Protein AF-A0A7C3EEW5-F1 (afdb_monomer)

Radius of gyration: 25.54 Å; Cα contacts (8 Å, |Δi|>4): 509; chains: 1; bounding box: 49×85×67 Å

Foldseek 3Di:
DVVVVVVVVVVVVVVVVVVVVPPPPPPQPPLLVQLCVLCVVVVDVQSVVVSVVCRDPVNSVLLVVLCVVLVHDLLVVVVPDDLQVPQAAQDKQALVCLVVRLRSQVQFADPPRNVLSCCSVLHDQCVQQCPAHNIDGRHRDDDPDDDPLQVVQCVVFLVQWDADPVLDIDRDFAHQNCSHDDFQSSVVSSLLRDDDVQFKDWDDWDWDFAADSNNDGPDIWTKIKIKGAQTRHRDDDDPRGNPPCPQWGMKIKMATCDDPQRHGKIKMWTHTPPLPDQIWIWIQHVVVRDIDIDGSVQQCPDDPPHNDGNQCVSDGNDRCSVVPDDGGDPDDDNHDDDDSDPGPDPD

Structure (mmCIF, N/CA/C/O backbone):
data_AF-A0A7C3EEW5-F1
#
_entry.id   AF-A0A7C3EEW5-F1
#
loop_
_atom_site.group_PDB
_atom_site.id
_atom_site.type_symbol
_atom_site.label_atom_id
_atom_site.label_alt_id
_atom_site.label_comp_id
_atom_site.label_asym_id
_atom_site.label_entity_id
_atom_site.label_seq_id
_atom_site.pdbx_PDB_ins_code
_atom_site.Cartn_x
_atom_site.Cartn_y
_atom_site.Cartn_z
_atom_site.occupancy
_atom_site.B_iso_or_equiv
_atom_site.auth_seq_id
_atom_site.auth_comp_id
_atom_site.auth_asym_id
_atom_site.auth_atom_id
_atom_site.pdbx_PDB_model_num
ATOM 1 N N . MET A 1 1 ? 2.568 -66.718 33.859 1.00 52.84 1 MET A N 1
ATOM 2 C CA . MET A 1 1 ? 3.478 -65.778 33.157 1.00 52.84 1 MET A CA 1
ATOM 3 C C . MET A 1 1 ? 2.787 -64.918 32.087 1.00 52.84 1 MET A C 1
ATOM 5 O O . MET A 1 1 ? 2.982 -63.712 32.118 1.00 52.84 1 MET A O 1
ATOM 9 N N . LYS A 1 2 ? 1.908 -65.452 31.219 1.00 50.66 2 LYS A N 1
ATOM 10 C CA . LYS A 1 2 ? 1.229 -64.666 30.155 1.00 50.66 2 LYS A CA 1
ATOM 11 C C . LYS A 1 2 ? 0.344 -63.492 30.632 1.00 50.66 2 LYS A C 1
ATOM 13 O O . LYS A 1 2 ? 0.331 -62.448 29.994 1.00 50.66 2 LYS A O 1
ATOM 18 N N . LYS A 1 3 ? -0.350 -63.606 31.775 1.00 48.09 3 LYS A N 1
ATOM 19 C CA . LYS A 1 3 ? -1.205 -62.518 32.311 1.00 48.09 3 LYS A CA 1
ATOM 20 C C . LYS A 1 3 ? -0.425 -61.307 32.856 1.00 48.09 3 LYS A C 1
ATOM 22 O O . LYS A 1 3 ? -0.991 -60.221 32.926 1.00 48.09 3 LYS A O 1
ATOM 27 N N . LEU A 1 4 ? 0.847 -61.478 33.233 1.00 48.56 4 LEU A N 1
ATOM 28 C CA . LEU A 1 4 ? 1.684 -60.392 33.762 1.00 48.56 4 LEU A CA 1
ATOM 29 C C . LEU A 1 4 ? 2.299 -59.557 32.626 1.00 48.56 4 LEU A C 1
ATOM 31 O O . LEU A 1 4 ? 2.311 -58.334 32.714 1.00 48.56 4 LEU A O 1
ATOM 35 N N . GLN A 1 5 ? 2.703 -60.201 31.524 1.00 49.56 5 GLN A N 1
ATOM 36 C CA . GLN A 1 5 ? 3.185 -59.507 30.322 1.00 49.56 5 GLN A CA 1
ATOM 37 C C . GLN A 1 5 ? 2.104 -58.625 29.685 1.00 49.56 5 GLN A C 1
ATOM 39 O O . GLN A 1 5 ? 2.388 -57.487 29.339 1.00 49.56 5 GLN A O 1
ATOM 44 N N . ILE A 1 6 ? 0.850 -59.089 29.627 1.00 54.09 6 ILE A N 1
ATOM 45 C CA . ILE A 1 6 ? -0.263 -58.306 29.056 1.00 54.09 6 ILE A CA 1
ATOM 46 C C . ILE A 1 6 ? -0.534 -57.027 29.867 1.00 54.09 6 ILE A C 1
ATOM 48 O O . ILE A 1 6 ? -0.798 -55.980 29.284 1.00 54.09 6 ILE A O 1
ATOM 52 N N . LYS A 1 7 ? -0.418 -57.075 31.203 1.00 50.09 7 LYS A N 1
ATOM 53 C CA . LYS A 1 7 ? -0.598 -55.889 32.058 1.00 50.09 7 LYS A CA 1
ATOM 54 C C . LYS A 1 7 ? 0.528 -54.867 31.891 1.00 50.09 7 LYS A C 1
ATOM 56 O O . LYS A 1 7 ? 0.245 -53.677 31.882 1.00 50.09 7 LYS A O 1
ATOM 61 N N . ILE A 1 8 ? 1.772 -55.319 31.720 1.00 54.84 8 ILE A N 1
ATOM 62 C CA . ILE A 1 8 ? 2.924 -54.432 31.490 1.00 54.84 8 ILE A CA 1
ATOM 63 C C . ILE A 1 8 ? 2.835 -53.788 30.099 1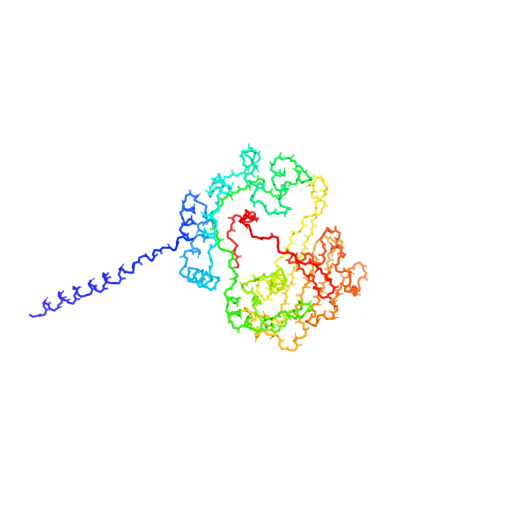.00 54.84 8 ILE A C 1
ATOM 65 O O . ILE A 1 8 ? 3.045 -52.586 29.974 1.00 54.84 8 ILE A O 1
ATOM 69 N N . SER A 1 9 ? 2.431 -54.542 29.072 1.00 52.47 9 SER A N 1
ATOM 70 C CA . SER A 1 9 ? 2.223 -54.007 27.720 1.00 52.47 9 SER A CA 1
ATOM 71 C C . SER A 1 9 ? 1.083 -52.987 27.656 1.00 52.47 9 SER A C 1
ATOM 73 O O . SER A 1 9 ? 1.237 -51.973 26.984 1.00 52.47 9 SER A O 1
ATOM 75 N N . LEU A 1 10 ? -0.023 -53.198 28.384 1.00 53.19 10 LEU A N 1
ATOM 76 C CA . LEU A 1 10 ? -1.107 -52.211 28.468 1.00 53.19 10 LEU A CA 1
ATOM 77 C C . LEU A 1 10 ? -0.676 -50.946 29.224 1.00 53.19 10 LEU A C 1
ATOM 79 O O . LEU A 1 10 ? -1.025 -49.847 28.812 1.00 53.19 10 LEU A O 1
ATOM 83 N N . LEU A 1 11 ? 0.100 -51.087 30.305 1.00 51.47 11 LEU A N 1
ATOM 84 C CA . LEU A 1 11 ? 0.583 -49.946 31.088 1.00 51.47 11 LEU A CA 1
ATOM 85 C C . LEU A 1 11 ? 1.580 -49.093 30.288 1.00 51.47 11 LEU A C 1
ATOM 87 O O . LEU A 1 11 ? 1.516 -47.871 30.347 1.00 51.47 11 LEU A O 1
ATOM 91 N N . ILE A 1 12 ? 2.453 -49.727 29.496 1.00 55.12 12 ILE A N 1
ATOM 92 C CA . ILE A 1 12 ? 3.389 -49.044 28.590 1.00 55.12 12 ILE A CA 1
ATOM 93 C C . ILE A 1 12 ? 2.642 -48.376 27.428 1.00 55.12 12 ILE A C 1
ATOM 95 O O . ILE A 1 12 ? 2.990 -47.258 27.066 1.00 55.12 12 ILE A O 1
ATOM 99 N N . LEU A 1 13 ? 1.583 -48.995 26.885 1.00 52.41 13 LEU A N 1
ATOM 100 C CA . LEU A 1 13 ? 0.751 -48.363 25.852 1.00 52.41 13 LEU A CA 1
ATOM 101 C C . LEU A 1 13 ? -0.021 -47.153 26.395 1.00 52.41 13 LEU A C 1
ATOM 103 O O . LEU A 1 13 ? -0.145 -46.153 25.698 1.00 52.41 13 LEU A O 1
ATOM 107 N N . VAL A 1 14 ? -0.509 -47.223 27.637 1.00 53.56 14 VAL A N 1
ATOM 108 C CA . VAL A 1 14 ? -1.183 -46.100 28.304 1.00 53.56 14 VAL A CA 1
ATOM 109 C C . VAL A 1 14 ? -0.179 -45.005 28.673 1.00 53.56 14 VAL A C 1
ATOM 111 O O . VAL A 1 14 ? -0.492 -43.839 28.497 1.00 53.56 14 VAL A O 1
ATOM 114 N N . LEU A 1 15 ? 1.047 -45.337 29.088 1.00 48.91 15 LEU A N 1
ATOM 115 C CA . LEU A 1 15 ? 2.108 -44.348 29.334 1.00 48.91 15 LEU A CA 1
ATOM 116 C C . LEU A 1 15 ? 2.627 -43.697 28.040 1.00 48.91 15 LEU A C 1
ATOM 118 O O . LEU A 1 15 ? 2.915 -42.505 28.049 1.00 48.91 15 LEU A O 1
ATOM 122 N N . LEU A 1 16 ? 2.682 -44.427 26.921 1.00 49.75 16 LEU A N 1
ATOM 123 C CA . LEU A 1 16 ? 2.975 -43.866 25.595 1.00 49.75 16 LEU A CA 1
ATOM 124 C C . LEU A 1 16 ? 1.810 -43.023 25.061 1.00 49.75 16 LEU A C 1
ATOM 126 O O . LEU A 1 16 ? 2.049 -41.970 24.484 1.00 49.75 16 LEU A O 1
ATOM 130 N N . ALA A 1 17 ? 0.560 -43.430 25.295 1.00 47.81 17 ALA A N 1
ATOM 131 C CA . ALA A 1 17 ? -0.614 -42.644 24.922 1.00 47.81 17 ALA A CA 1
ATOM 132 C C . ALA A 1 17 ? -0.748 -41.373 25.778 1.00 47.81 17 ALA A C 1
ATOM 134 O O . ALA A 1 17 ? -1.063 -40.317 25.248 1.00 47.81 17 ALA A O 1
ATOM 135 N N . VAL A 1 18 ? -0.435 -41.429 27.075 1.00 46.00 18 VAL A N 1
ATOM 136 C CA . VAL A 1 18 ? -0.411 -40.248 27.956 1.00 46.00 18 VAL A CA 1
ATOM 137 C C . VAL A 1 18 ? 0.797 -39.354 27.639 1.00 46.00 18 VAL A C 1
ATOM 139 O O . VAL A 1 18 ? 0.649 -38.137 27.593 1.00 46.00 18 VAL A O 1
ATOM 142 N N . GLY A 1 19 ? 1.952 -39.935 27.291 1.00 35.59 19 GLY A N 1
ATOM 143 C CA . GLY A 1 19 ? 3.127 -39.203 26.802 1.00 35.59 19 GLY A CA 1
ATOM 144 C C . GLY A 1 19 ? 2.945 -38.547 25.426 1.00 35.59 19 GLY A C 1
ATOM 145 O O . GLY A 1 19 ? 3.676 -37.618 25.099 1.00 35.59 19 GLY A O 1
ATOM 146 N N . LEU A 1 20 ? 1.951 -38.980 24.641 1.00 42.31 20 LEU A N 1
ATOM 147 C CA . LEU A 1 20 ? 1.582 -38.394 23.344 1.00 42.31 20 LEU A CA 1
ATOM 148 C C . LEU A 1 20 ? 0.363 -37.453 23.416 1.00 42.31 20 LEU A C 1
ATOM 150 O O . LEU A 1 20 ? 0.099 -36.740 22.452 1.00 42.31 20 LEU A O 1
ATOM 154 N N . ILE A 1 21 ? -0.358 -37.406 24.543 1.00 38.69 21 ILE A N 1
ATOM 155 C CA . ILE A 1 21 ? -1.503 -36.495 24.763 1.00 38.69 21 ILE A CA 1
ATOM 156 C C . ILE A 1 21 ? -1.088 -35.215 25.514 1.00 38.69 21 ILE A C 1
ATOM 158 O O . ILE A 1 21 ? -1.828 -34.237 25.532 1.00 38.69 21 ILE A O 1
ATOM 162 N N . GLN A 1 22 ? 0.141 -35.147 26.031 1.00 37.50 22 GLN A N 1
ATOM 163 C CA . GLN A 1 22 ? 0.794 -33.889 26.405 1.00 37.50 22 GLN A CA 1
ATOM 164 C C . GLN A 1 22 ? 1.754 -33.41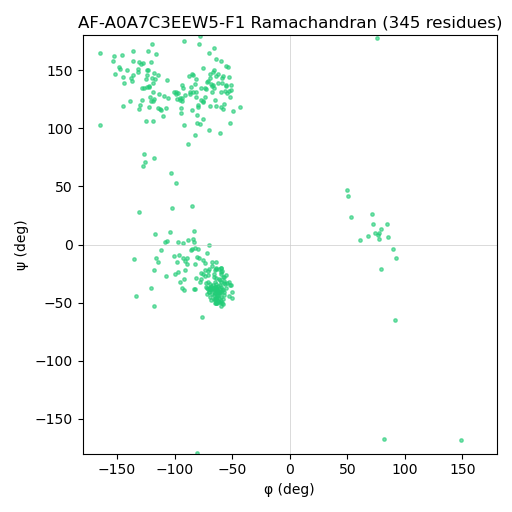7 25.307 1.00 37.50 22 GLN A C 1
ATOM 166 O O . GLN A 1 22 ? 2.896 -33.044 25.560 1.00 37.50 22 GLN A O 1
ATOM 171 N N . ALA A 1 23 ? 1.254 -33.327 24.071 1.00 37.88 23 ALA A N 1
ATOM 172 C CA . ALA A 1 23 ? 1.617 -32.161 23.280 1.00 37.88 23 ALA A CA 1
ATOM 173 C C . ALA A 1 23 ? 1.081 -30.971 24.080 1.00 37.88 23 ALA A C 1
ATOM 175 O O . ALA A 1 23 ? -0.122 -30.712 24.067 1.00 37.88 23 ALA A O 1
ATOM 176 N N . ALA A 1 24 ? 1.941 -30.347 24.894 1.00 38.44 24 ALA A N 1
ATOM 177 C CA . ALA A 1 24 ? 1.618 -29.102 25.570 1.00 38.44 24 ALA A CA 1
ATOM 178 C C . ALA A 1 24 ? 0.919 -28.226 24.532 1.00 38.44 24 ALA A C 1
ATOM 180 O O . ALA A 1 24 ? 1.499 -27.991 23.471 1.00 38.44 24 ALA A O 1
ATOM 181 N N . ALA A 1 25 ? -0.344 -27.862 24.778 1.00 46.44 25 ALA A N 1
ATOM 182 C CA . ALA A 1 25 ? -1.051 -26.924 23.925 1.00 46.44 25 ALA A CA 1
ATOM 183 C C . ALA A 1 25 ? -0.125 -25.717 23.817 1.00 46.44 25 ALA A C 1
ATOM 185 O O . ALA A 1 25 ? 0.100 -25.039 24.819 1.00 46.44 25 ALA A O 1
ATOM 186 N N . GLN A 1 26 ? 0.533 -25.576 22.665 1.00 56.66 26 GLN A N 1
ATOM 187 C CA . GLN A 1 26 ? 1.618 -24.628 22.507 1.00 56.66 26 GLN A CA 1
ATOM 188 C C . GLN A 1 26 ? 1.027 -23.270 22.847 1.00 56.66 26 GLN A C 1
ATOM 190 O O . GLN A 1 26 ? 0.037 -22.862 22.234 1.00 56.66 26 GLN A O 1
ATOM 195 N N . GLU A 1 27 ? 1.539 -22.647 23.908 1.00 79.81 27 GLU A N 1
ATOM 196 C CA . GLU A 1 27 ? 0.980 -21.393 24.386 1.00 79.81 27 GLU A CA 1
ATOM 197 C C . GLU A 1 27 ? 1.032 -20.406 23.221 1.00 79.81 27 GLU A C 1
ATOM 199 O O . GLU A 1 27 ? 2.088 -20.198 22.617 1.00 79.81 27 GLU A O 1
ATOM 204 N N . LEU A 1 28 ? -0.138 -19.894 22.825 1.00 85.12 28 LEU A N 1
ATOM 205 C CA . LEU A 1 28 ? -0.227 -19.014 21.668 1.00 85.12 28 LEU A CA 1
ATOM 206 C C . LEU A 1 28 ? 0.664 -17.792 21.913 1.00 85.12 28 LEU A C 1
ATOM 208 O O . LEU A 1 28 ? 0.627 -17.243 23.020 1.00 85.12 28 LEU A O 1
ATOM 212 N N . PRO A 1 29 ? 1.410 -17.320 20.898 1.00 88.06 29 PRO A N 1
ATOM 213 C CA . PRO A 1 29 ? 2.193 -16.106 21.040 1.00 88.06 29 PRO A CA 1
ATOM 214 C C . PRO A 1 29 ? 1.328 -14.946 21.541 1.00 88.06 29 PRO A C 1
ATOM 216 O O . PRO A 1 29 ? 0.168 -14.802 21.141 1.00 88.06 29 PRO A O 1
ATOM 219 N N . TYR A 1 30 ? 1.908 -14.086 22.381 1.00 88.12 30 TYR A N 1
ATOM 220 C CA . TYR A 1 30 ? 1.218 -12.925 22.953 1.00 88.12 30 TYR A CA 1
ATOM 221 C C . TYR A 1 30 ? 0.534 -12.053 21.887 1.00 88.12 30 TYR A C 1
ATOM 223 O O . TYR A 1 30 ? -0.559 -11.556 22.120 1.00 88.12 30 TYR A O 1
ATOM 231 N N . TRP A 1 31 ? 1.121 -11.928 20.694 1.00 88.44 31 TRP A N 1
ATOM 232 C CA . TRP A 1 31 ? 0.552 -11.145 19.596 1.00 88.44 31 TRP A CA 1
ATOM 233 C C . TRP A 1 31 ? -0.659 -11.797 18.899 1.00 88.44 31 TRP A C 1
ATOM 235 O O . TRP A 1 31 ? -1.399 -11.109 18.201 1.00 88.44 31 TRP A O 1
ATOM 245 N N . VAL A 1 32 ? -0.896 -13.099 19.092 1.00 90.31 32 VAL A N 1
ATOM 246 C CA . VAL A 1 32 ? -2.049 -13.837 18.533 1.00 90.31 32 VAL A CA 1
ATOM 247 C C . VAL A 1 32 ? -3.228 -13.846 19.503 1.00 90.31 32 VAL A C 1
ATOM 249 O O . VAL A 1 32 ? -4.387 -13.726 19.102 1.00 90.31 32 VAL A O 1
ATOM 252 N N . LYS A 1 33 ? -2.938 -13.999 20.799 1.00 90.44 33 LYS A N 1
ATOM 253 C CA . LYS A 1 33 ? -3.943 -14.205 21.850 1.00 90.44 33 LYS A CA 1
ATOM 254 C C . LYS A 1 33 ? -5.065 -13.144 21.871 1.00 90.44 33 LYS A C 1
ATOM 256 O O . LYS A 1 33 ? -6.223 -13.561 21.944 1.00 90.44 33 LYS A O 1
ATOM 261 N N . PRO A 1 34 ? -4.794 -11.825 21.737 1.00 91.88 34 PRO A N 1
ATOM 262 C CA . PRO A 1 34 ? -5.836 -10.800 21.704 1.00 91.88 34 PRO A CA 1
ATOM 263 C C . PRO A 1 34 ? -6.894 -11.030 20.624 1.00 91.88 34 PRO A C 1
ATOM 265 O O . PRO A 1 34 ? -8.071 -10.808 20.879 1.00 91.88 34 PRO A O 1
ATOM 268 N N . TRP A 1 35 ? -6.505 -11.519 19.443 1.00 92.50 35 TRP A N 1
ATOM 269 C CA . TRP A 1 35 ? -7.444 -11.801 18.355 1.00 92.50 35 TRP A CA 1
ATOM 270 C C . TRP A 1 35 ? -8.346 -12.993 18.639 1.00 92.50 35 TRP A C 1
ATOM 272 O O . TRP A 1 35 ? -9.539 -12.927 18.357 1.00 92.50 35 TRP A O 1
ATOM 282 N N . ARG A 1 36 ? -7.804 -14.064 19.227 1.00 91.88 36 ARG A N 1
ATOM 283 C CA . ARG A 1 36 ? -8.601 -15.219 19.659 1.00 91.88 36 ARG A CA 1
ATOM 284 C C . ARG A 1 36 ? -9.639 -14.807 20.699 1.00 91.88 36 ARG A C 1
ATOM 286 O O . ARG A 1 36 ? -10.811 -15.153 20.569 1.00 91.88 36 ARG A O 1
ATOM 293 N N . ASP A 1 37 ? -9.200 -14.074 21.718 1.00 92.56 37 ASP A N 1
ATOM 294 C CA . ASP A 1 37 ? -10.058 -13.659 22.828 1.00 92.56 37 ASP A CA 1
ATOM 295 C C . ASP A 1 37 ? -11.117 -12.643 22.348 1.00 92.56 37 ASP A C 1
ATOM 297 O O . ASP A 1 37 ? -12.286 -12.734 22.726 1.00 92.56 37 ASP A O 1
ATOM 301 N N . PHE A 1 38 ? -10.744 -11.732 21.442 1.00 92.69 38 PHE A N 1
ATOM 302 C CA . PHE A 1 38 ? -11.664 -10.801 20.788 1.00 92.69 38 PHE A CA 1
ATOM 303 C C . PHE A 1 38 ? -12.701 -11.518 19.917 1.00 92.69 38 PHE A C 1
ATOM 305 O O . PHE A 1 38 ? -13.896 -11.303 20.086 1.00 92.69 38 PHE A O 1
ATOM 312 N N . ALA A 1 39 ? -12.282 -12.422 19.030 1.00 92.31 39 ALA A N 1
ATOM 313 C CA . ALA A 1 39 ? -13.206 -13.168 18.178 1.00 92.31 39 ALA A CA 1
ATOM 314 C C . ALA A 1 39 ? -14.224 -13.982 18.996 1.00 92.31 39 ALA A C 1
ATOM 316 O O . ALA A 1 39 ? -15.403 -14.033 18.647 1.00 92.31 39 ALA A O 1
ATOM 317 N N . ALA A 1 40 ? -13.785 -14.575 20.112 1.00 91.69 40 ALA A N 1
ATOM 318 C CA . ALA A 1 40 ? -14.663 -15.291 21.031 1.00 91.69 40 ALA A CA 1
ATOM 319 C C . ALA A 1 40 ? -15.672 -14.368 21.740 1.00 91.69 40 ALA A C 1
ATOM 321 O O . ALA A 1 40 ? -16.800 -14.793 21.980 1.00 91.69 40 ALA A O 1
ATOM 322 N N . SER A 1 41 ? -15.292 -13.123 22.062 1.00 92.44 41 SER A N 1
ATOM 323 C CA . SER A 1 41 ? -16.181 -12.166 22.735 1.00 92.44 41 SER A CA 1
ATOM 324 C C . SER A 1 41 ? -17.209 -11.527 21.801 1.00 92.44 41 SER A C 1
ATOM 326 O O . SER A 1 41 ? -18.316 -11.230 22.240 1.00 92.44 41 SER A O 1
ATOM 328 N N . GLN A 1 42 ? -16.863 -11.333 20.524 1.00 90.12 42 GLN A N 1
ATOM 329 C CA . GLN A 1 42 ? -17.755 -10.705 19.545 1.00 90.12 42 GLN A CA 1
ATOM 330 C C . GLN A 1 42 ? -1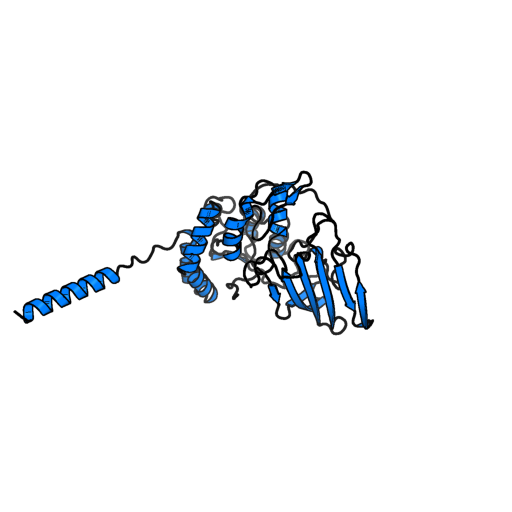8.785 -11.676 18.956 1.00 90.12 42 GLN A C 1
ATOM 332 O O . GLN A 1 42 ? -19.859 -11.254 18.540 1.00 90.12 42 GLN A O 1
ATOM 337 N N . GLY A 1 43 ? -18.467 -12.973 18.874 1.00 84.88 43 GLY A N 1
ATOM 338 C CA . GLY A 1 43 ? -19.354 -13.967 18.258 1.00 84.88 43 GLY A CA 1
ATOM 339 C C . GLY A 1 43 ? -19.525 -13.819 16.737 1.00 84.88 43 GLY A C 1
ATOM 340 O O . GLY A 1 43 ? -20.335 -14.534 16.149 1.00 84.88 43 GLY A O 1
ATOM 341 N N . ASP A 1 44 ? -18.760 -12.931 16.089 1.00 87.38 44 ASP A N 1
ATOM 342 C CA . ASP A 1 44 ? -18.776 -12.742 14.637 1.00 87.38 44 ASP A CA 1
ATOM 343 C C . ASP A 1 44 ? -18.033 -13.901 13.930 1.00 87.38 44 ASP A C 1
ATOM 345 O O . ASP A 1 44 ? -16.842 -14.130 14.193 1.00 87.38 44 ASP A O 1
ATOM 349 N N . PRO A 1 45 ? -18.686 -14.637 13.006 1.00 89.31 45 PRO A N 1
ATOM 350 C CA . PRO A 1 45 ? -18.055 -15.729 12.266 1.00 89.31 45 PRO A CA 1
ATOM 351 C C . PRO A 1 45 ? -16.806 -15.317 11.475 1.00 89.31 45 PRO A C 1
ATOM 353 O O . PRO A 1 45 ? -15.893 -16.125 11.315 1.00 89.31 45 PRO A O 1
ATOM 356 N N . ALA A 1 46 ? -16.743 -14.078 10.989 1.00 86.25 46 ALA A N 1
ATOM 357 C CA . ALA A 1 46 ? -15.619 -13.542 10.234 1.00 86.25 46 ALA A CA 1
ATOM 358 C C . ALA A 1 46 ? -14.402 -13.297 11.138 1.00 86.25 46 ALA A C 1
ATOM 360 O O . ALA A 1 46 ? -13.285 -13.674 10.776 1.00 86.25 46 ALA A O 1
ATOM 361 N N . TYR A 1 47 ? -14.605 -12.745 12.339 1.00 89.62 47 TYR A N 1
ATOM 362 C CA . TYR A 1 47 ? -13.526 -12.628 13.326 1.00 89.62 47 TYR A CA 1
ATOM 363 C C . TYR A 1 47 ? -13.050 -13.995 13.799 1.00 89.62 47 TYR A C 1
ATOM 365 O O . TYR A 1 47 ? -11.848 -14.192 13.970 1.00 89.62 47 TYR A O 1
ATOM 373 N N . LYS A 1 48 ? -13.964 -14.960 13.946 1.00 90.69 48 LYS A N 1
ATOM 374 C CA . LYS A 1 48 ? -13.592 -16.342 14.247 1.00 90.69 48 LYS A CA 1
ATOM 375 C C . LYS A 1 48 ? -12.738 -16.959 13.138 1.00 90.69 48 LYS A C 1
ATOM 377 O O . LYS A 1 48 ? -11.680 -17.501 13.438 1.00 90.69 48 LYS A O 1
ATOM 382 N N . GLU A 1 49 ? -13.152 -16.840 11.877 1.00 91.12 49 GLU A N 1
ATOM 383 C CA . GLU A 1 49 ? -12.383 -17.337 10.727 1.00 91.12 49 GLU A CA 1
ATOM 384 C C . GLU A 1 49 ? -10.977 -16.719 10.688 1.00 91.12 49 GLU A C 1
ATOM 386 O O . GLU A 1 49 ? -9.988 -17.423 10.477 1.00 91.12 49 GLU A O 1
ATOM 391 N N . TRP A 1 50 ? -10.872 -15.410 10.930 1.00 89.50 50 TRP A N 1
ATOM 392 C CA . TRP A 1 50 ? -9.589 -14.716 10.998 1.00 89.50 50 TRP A CA 1
ATOM 393 C C . TRP A 1 50 ? -8.713 -15.217 12.146 1.00 89.50 50 TRP A C 1
ATOM 395 O O . TRP A 1 50 ? -7.551 -15.560 11.930 1.00 89.50 50 TRP A O 1
ATOM 405 N N . ALA A 1 51 ? -9.264 -15.281 13.359 1.00 91.00 51 ALA A N 1
ATOM 406 C CA . ALA A 1 51 ? -8.533 -15.729 14.533 1.00 91.00 51 ALA A CA 1
ATOM 407 C C . ALA A 1 51 ? -8.060 -17.180 14.380 1.00 91.00 51 ALA A C 1
ATOM 409 O O . ALA A 1 51 ? -6.910 -17.471 14.698 1.00 91.00 51 ALA A O 1
ATOM 410 N N . ASP A 1 52 ? -8.896 -18.068 13.832 1.00 91.44 52 ASP A N 1
ATOM 411 C CA . ASP A 1 52 ? -8.536 -19.463 13.564 1.00 91.44 52 ASP A CA 1
ATOM 412 C C . ASP A 1 52 ? -7.365 -19.547 12.558 1.00 91.44 52 ASP A C 1
ATOM 414 O O . ASP A 1 52 ? -6.424 -20.316 12.769 1.00 91.44 52 ASP A O 1
ATOM 418 N N . ARG A 1 53 ? -7.353 -18.704 11.509 1.00 91.12 53 ARG A N 1
ATOM 419 C CA . ARG A 1 53 ? -6.218 -18.597 10.566 1.00 91.12 53 ARG A CA 1
ATOM 420 C C . ARG A 1 53 ? -4.950 -18.084 11.241 1.00 91.12 53 ARG A C 1
ATOM 422 O O . ARG A 1 53 ? -3.886 -18.674 11.059 1.00 91.12 53 ARG A O 1
ATOM 429 N N . LEU A 1 54 ? -5.058 -17.014 12.028 1.00 90.31 54 LEU A N 1
ATOM 430 C CA . LEU A 1 54 ? -3.931 -16.407 12.739 1.00 90.31 54 LEU A CA 1
ATOM 431 C C . LEU A 1 54 ? -3.331 -17.357 13.788 1.00 90.31 54 LEU A C 1
ATOM 433 O O . LEU A 1 54 ? -2.122 -17.362 13.996 1.00 90.31 54 LEU A O 1
ATOM 437 N N . CYS A 1 55 ? -4.168 -18.188 14.416 1.00 91.81 55 CYS A N 1
ATOM 438 C CA . CYS A 1 55 ? -3.761 -19.215 15.376 1.00 91.81 55 CYS A CA 1
ATOM 439 C C . CYS A 1 55 ? -3.217 -20.491 14.718 1.00 91.81 55 CYS A C 1
ATOM 441 O O . CYS A 1 55 ? -2.802 -21.406 15.432 1.00 91.81 55 CYS A O 1
ATOM 443 N N . SER A 1 56 ? -3.235 -20.599 13.385 1.00 92.69 56 SER A N 1
ATOM 444 C CA . SER A 1 56 ? -2.709 -21.785 12.714 1.00 92.69 56 SER A CA 1
ATOM 445 C C . SER A 1 56 ? -1.196 -21.929 12.961 1.00 92.69 56 SER A C 1
ATOM 447 O O . SER A 1 56 ? -0.480 -20.923 13.007 1.00 92.69 56 SER A O 1
ATOM 449 N N . PRO A 1 57 ? -0.667 -23.163 13.082 1.00 93.88 57 PRO A N 1
ATOM 450 C CA . PRO A 1 57 ? 0.767 -23.379 13.287 1.00 93.88 57 PRO A CA 1
ATOM 451 C C . PRO A 1 57 ? 1.642 -22.737 12.203 1.00 93.88 57 PRO A C 1
ATOM 453 O O . PRO A 1 57 ? 2.734 -22.252 12.493 1.00 93.88 57 PRO A O 1
ATOM 456 N N . GLU A 1 58 ? 1.156 -22.704 10.959 1.00 91.75 58 GLU A N 1
ATOM 457 C CA . GLU A 1 58 ? 1.851 -22.068 9.839 1.00 91.75 58 GLU A CA 1
ATOM 458 C C . GLU A 1 58 ? 1.909 -20.544 9.991 1.00 91.75 58 GLU A C 1
ATOM 460 O O . GLU A 1 58 ? 2.993 -19.970 9.880 1.00 91.75 58 GLU A O 1
ATOM 465 N N . ALA A 1 59 ? 0.783 -19.892 10.303 1.00 91.62 59 ALA A N 1
ATOM 466 C CA . ALA A 1 59 ? 0.747 -18.446 10.511 1.00 91.62 59 ALA A CA 1
ATOM 467 C C . ALA A 1 59 ? 1.622 -18.019 11.697 1.00 91.62 59 ALA A C 1
ATOM 469 O O . ALA A 1 59 ? 2.368 -17.046 11.589 1.00 91.62 59 ALA A O 1
ATOM 470 N N . ILE A 1 60 ? 1.589 -18.776 12.800 1.00 93.25 60 ILE A N 1
ATOM 471 C CA . ILE A 1 60 ? 2.443 -18.537 13.970 1.00 93.25 60 ILE A CA 1
ATOM 472 C C . ILE A 1 60 ? 3.918 -18.656 13.594 1.00 93.25 60 ILE A C 1
ATOM 474 O O . ILE A 1 60 ? 4.699 -17.757 13.898 1.00 93.25 60 ILE A O 1
ATOM 478 N N . LYS A 1 61 ? 4.300 -19.738 12.907 1.00 93.75 61 LYS A N 1
ATOM 479 C CA . LYS A 1 61 ? 5.681 -19.950 12.470 1.00 93.75 61 LYS A CA 1
ATOM 480 C C . LYS A 1 61 ? 6.165 -18.801 11.582 1.00 93.75 61 LYS A C 1
ATOM 482 O O . LYS A 1 61 ? 7.206 -18.217 11.866 1.00 93.75 61 LYS A O 1
ATOM 487 N N . LEU A 1 62 ? 5.403 -18.450 10.544 1.00 92.94 62 LEU A N 1
ATOM 488 C CA . LEU A 1 62 ? 5.774 -17.380 9.614 1.00 92.94 62 LEU A CA 1
ATOM 489 C C . LEU A 1 62 ? 5.813 -16.010 10.294 1.00 92.94 62 LEU A C 1
ATOM 491 O O . LEU A 1 62 ? 6.736 -15.237 10.048 1.00 92.94 62 LEU A O 1
ATOM 495 N N . GLY A 1 63 ? 4.846 -15.712 11.164 1.00 93.31 63 GLY A N 1
ATOM 496 C CA . GLY A 1 63 ? 4.811 -14.467 11.928 1.00 93.31 63 GLY A CA 1
ATOM 497 C C . GLY A 1 63 ? 6.027 -14.306 12.839 1.00 93.31 63 GLY A C 1
ATOM 498 O O . GLY A 1 63 ? 6.614 -13.226 12.880 1.00 93.31 63 GLY A O 1
ATOM 499 N N . THR A 1 64 ? 6.445 -15.384 13.509 1.00 93.38 64 THR A N 1
ATOM 500 C CA . THR A 1 64 ? 7.662 -15.406 14.331 1.00 93.38 64 THR A CA 1
ATOM 501 C C . THR A 1 64 ? 8.919 -15.221 13.481 1.00 93.38 64 THR A C 1
ATOM 503 O O . THR A 1 64 ? 9.742 -14.373 13.808 1.00 93.38 64 THR A O 1
ATOM 506 N N . GLU A 1 65 ? 9.050 -15.932 12.356 1.00 95.38 65 GLU A N 1
ATOM 507 C CA . GLU A 1 65 ? 10.207 -15.786 11.459 1.00 95.38 65 GLU A CA 1
ATOM 508 C C . GLU A 1 65 ? 10.348 -14.359 10.902 1.00 95.38 65 GLU A C 1
ATOM 510 O O . GLU A 1 65 ? 11.466 -13.849 10.773 1.00 95.38 65 GLU A O 1
ATOM 515 N N . TRP A 1 66 ? 9.226 -13.705 10.578 1.00 95.25 66 TRP A N 1
ATOM 516 C CA . TRP A 1 66 ? 9.199 -12.301 10.167 1.00 95.25 66 TRP A CA 1
ATOM 517 C C . TRP A 1 66 ? 9.652 -11.371 11.295 1.00 95.25 66 TRP A C 1
ATOM 519 O O . TRP A 1 66 ? 10.538 -10.539 11.079 1.00 95.25 66 TRP A O 1
ATOM 529 N N . ALA A 1 67 ? 9.080 -11.531 12.491 1.00 94.00 67 ALA A N 1
ATOM 530 C CA . ALA A 1 67 ? 9.400 -10.702 13.648 1.00 94.00 67 ALA A CA 1
ATOM 531 C C . ALA A 1 67 ? 10.875 -10.834 14.062 1.00 94.00 67 ALA A C 1
ATOM 533 O O . ALA A 1 67 ? 11.540 -9.826 14.293 1.00 94.00 67 ALA A O 1
ATOM 534 N N . GLU A 1 68 ? 11.422 -12.052 14.087 1.00 94.69 68 GLU A N 1
ATOM 535 C CA . GLU A 1 68 ? 12.840 -12.308 14.377 1.00 94.69 68 GLU A CA 1
ATOM 536 C C . GLU A 1 68 ? 13.762 -11.685 13.324 1.00 94.69 68 GLU A C 1
ATOM 538 O O . GLU A 1 68 ? 14.789 -11.087 13.653 1.00 94.69 68 GLU A O 1
ATOM 543 N N . TRP A 1 69 ? 13.399 -11.795 12.044 1.00 95.56 69 TRP A N 1
ATOM 544 C CA . TRP A 1 69 ? 14.223 -11.274 10.959 1.00 95.56 69 TRP A CA 1
ATOM 545 C C . TRP A 1 69 ? 14.255 -9.740 10.934 1.00 95.56 69 TRP A C 1
ATOM 547 O O . TRP A 1 69 ? 15.332 -9.136 10.809 1.00 95.56 69 TRP A O 1
ATOM 557 N N . LEU A 1 70 ? 13.095 -9.096 11.086 1.00 93.75 70 LEU A N 1
ATOM 558 C CA . LEU A 1 70 ? 12.991 -7.637 11.115 1.00 93.75 70 LEU A CA 1
ATOM 559 C C . LEU A 1 70 ? 13.444 -7.048 12.458 1.00 93.75 70 LEU A C 1
ATOM 561 O O . LEU A 1 70 ? 14.031 -5.968 12.472 1.00 93.75 70 LEU A O 1
ATOM 565 N N . GLY A 1 71 ? 13.280 -7.788 13.554 1.00 93.56 71 GLY A N 1
ATOM 566 C CA . GLY A 1 71 ? 13.633 -7.368 14.909 1.00 93.56 71 GLY A CA 1
ATOM 567 C C . GLY A 1 71 ? 12.550 -6.537 15.602 1.00 93.56 71 GLY A C 1
ATOM 568 O O . GLY A 1 71 ? 12.856 -5.840 16.566 1.00 93.56 71 GLY A O 1
ATOM 569 N N . TYR A 1 72 ? 11.306 -6.577 15.116 1.00 91.25 72 TYR A N 1
ATOM 570 C CA . TYR A 1 72 ? 10.176 -5.891 15.740 1.00 91.25 72 TYR A CA 1
ATOM 571 C C . TYR A 1 72 ? 8.865 -6.665 15.584 1.00 91.25 72 TYR A C 1
ATOM 573 O O . TYR A 1 72 ? 8.725 -7.540 14.732 1.00 91.25 72 TYR A O 1
ATOM 581 N N . ASN A 1 73 ? 7.895 -6.294 16.416 1.00 89.62 73 ASN A N 1
ATOM 582 C CA . ASN A 1 73 ? 6.561 -6.873 16.499 1.00 89.62 73 ASN A CA 1
ATOM 583 C C . ASN A 1 73 ? 5.561 -5.718 16.675 1.00 89.62 73 ASN A C 1
ATOM 585 O O . ASN A 1 73 ? 5.702 -4.914 17.598 1.00 89.62 73 ASN A O 1
ATOM 589 N N . ALA A 1 74 ? 4.574 -5.598 15.784 1.00 90.06 74 ALA A N 1
ATOM 590 C CA . ALA A 1 74 ? 3.646 -4.462 15.759 1.00 90.06 74 ALA A CA 1
ATOM 591 C C . ALA A 1 74 ? 2.811 -4.374 17.043 1.00 90.06 74 ALA A C 1
ATOM 593 O O . ALA A 1 74 ? 2.552 -3.280 17.537 1.00 90.06 74 ALA A O 1
ATOM 594 N N . VAL A 1 75 ? 2.440 -5.520 17.625 1.00 91.19 75 VAL A N 1
ATOM 595 C CA . VAL A 1 75 ? 1.687 -5.558 18.888 1.00 91.19 75 VAL A CA 1
ATOM 596 C C . VAL A 1 75 ? 2.499 -4.956 20.040 1.00 91.19 75 VAL A C 1
ATOM 598 O O . VAL A 1 75 ? 1.939 -4.208 20.837 1.00 91.19 75 VAL A O 1
ATOM 601 N N . ASP A 1 76 ? 3.812 -5.199 20.103 1.00 90.69 76 ASP A N 1
ATOM 602 C CA . ASP A 1 76 ? 4.671 -4.617 21.147 1.00 90.69 76 ASP A CA 1
ATOM 603 C C . ASP A 1 76 ? 4.918 -3.124 20.937 1.00 90.69 76 ASP A C 1
ATOM 605 O O . ASP A 1 76 ? 5.070 -2.388 21.911 1.00 90.69 76 ASP A O 1
ATOM 609 N N . ILE A 1 77 ? 4.977 -2.675 19.679 1.00 92.25 77 ILE A N 1
ATOM 610 C CA . ILE A 1 77 ? 5.081 -1.251 19.348 1.00 92.25 77 ILE A CA 1
ATOM 611 C C . ILE A 1 77 ? 3.810 -0.530 19.808 1.00 92.25 77 ILE A C 1
ATOM 613 O O . ILE A 1 77 ? 3.900 0.443 20.551 1.00 92.25 77 ILE A O 1
ATOM 617 N N . VAL A 1 78 ? 2.631 -1.046 19.440 1.00 92.44 78 VAL A N 1
ATOM 618 C CA . VAL A 1 78 ? 1.344 -0.451 19.834 1.00 92.44 78 VAL A CA 1
ATOM 619 C C . VAL A 1 78 ? 1.144 -0.496 21.349 1.00 92.44 78 VAL A C 1
ATOM 621 O O . VAL A 1 78 ? 0.685 0.480 21.924 1.00 92.44 78 VAL A O 1
ATOM 624 N N . ALA A 1 79 ? 1.533 -1.580 22.026 1.00 90.12 79 ALA A N 1
ATOM 625 C CA . ALA A 1 79 ? 1.388 -1.693 23.480 1.00 90.12 79 ALA A CA 1
ATOM 626 C C . ALA A 1 79 ? 2.217 -0.665 24.277 1.00 90.12 79 ALA A C 1
ATOM 628 O O . ALA A 1 79 ? 1.919 -0.420 25.445 1.00 90.12 79 ALA A O 1
ATOM 629 N N . LYS A 1 80 ? 3.262 -0.085 23.672 1.00 92.44 80 LYS A N 1
ATOM 630 C CA . LYS A 1 80 ? 4.094 0.969 24.276 1.00 92.44 80 LYS A CA 1
ATOM 631 C C . LYS A 1 80 ? 3.588 2.378 23.971 1.00 92.44 80 LYS A C 1
ATOM 633 O O . LYS A 1 80 ? 4.052 3.321 24.608 1.00 92.44 80 LYS A O 1
ATOM 638 N N . ASP A 1 81 ? 2.684 2.530 23.007 1.00 92.38 81 ASP A N 1
ATOM 639 C CA . ASP A 1 81 ? 2.109 3.821 22.653 1.00 92.38 81 ASP A CA 1
ATOM 640 C C . ASP A 1 81 ? 0.969 4.174 23.620 1.00 92.38 81 ASP A C 1
ATOM 642 O O . ASP A 1 81 ? 0.052 3.387 23.853 1.00 92.38 81 ASP A O 1
ATOM 646 N N . THR A 1 82 ? 1.052 5.361 24.222 1.00 91.50 82 THR A N 1
ATOM 647 C CA . THR A 1 82 ? 0.116 5.816 25.259 1.00 91.50 82 THR A CA 1
ATOM 648 C C . THR A 1 82 ? -0.689 7.046 24.851 1.00 91.50 82 THR A C 1
ATOM 650 O O . THR A 1 82 ? -1.331 7.641 25.716 1.00 91.50 82 THR A O 1
ATOM 653 N N . LYS A 1 83 ? -0.639 7.483 23.585 1.00 93.00 83 LYS A N 1
ATOM 654 C CA . LYS A 1 83 ? -1.259 8.761 23.184 1.00 93.00 83 LYS A CA 1
ATOM 655 C C . LYS A 1 83 ? -2.786 8.696 23.123 1.00 93.00 83 LYS A C 1
ATOM 657 O O . LYS A 1 83 ? -3.459 9.685 23.381 1.00 93.00 83 LYS A O 1
ATOM 662 N N . ALA A 1 84 ? -3.329 7.505 22.875 1.00 94.31 84 ALA A N 1
ATOM 663 C CA . ALA A 1 84 ? -4.760 7.268 22.726 1.00 94.31 84 ALA A CA 1
ATOM 664 C C . ALA A 1 84 ? -5.262 6.141 23.653 1.00 94.31 84 ALA A C 1
ATOM 666 O O . ALA A 1 84 ? -5.614 5.051 23.193 1.00 94.31 84 ALA A O 1
ATOM 667 N N . PRO A 1 85 ? -5.255 6.353 24.984 1.00 93.88 85 PRO A N 1
ATOM 668 C CA . PRO A 1 85 ? -5.570 5.310 25.955 1.00 93.88 85 PRO A CA 1
ATOM 669 C C . PRO A 1 85 ? -7.033 4.858 25.927 1.00 93.88 85 PRO A C 1
ATOM 671 O O . PRO A 1 85 ? -7.334 3.819 26.514 1.00 93.88 85 PRO A O 1
ATOM 674 N N . SER A 1 86 ? -7.942 5.607 25.302 1.00 95.31 86 SER A N 1
ATOM 675 C CA . SER A 1 86 ? -9.367 5.276 25.225 1.00 95.31 86 SER A CA 1
ATOM 676 C C . SER A 1 86 ? -9.701 4.443 23.984 1.00 95.31 86 SER A C 1
ATOM 678 O O . SER A 1 86 ? -10.691 3.708 23.994 1.00 95.31 86 SER A O 1
ATOM 680 N N . ILE A 1 87 ? -8.867 4.497 22.940 1.00 94.88 87 ILE A N 1
ATOM 681 C CA . ILE A 1 87 ? -9.052 3.749 21.688 1.00 94.88 87 ILE A CA 1
ATOM 682 C C . ILE A 1 87 ? -8.541 2.312 21.853 1.00 94.88 87 ILE A C 1
ATOM 684 O O . ILE A 1 87 ? -7.358 2.024 21.683 1.00 94.88 87 ILE A O 1
ATOM 688 N N . LYS A 1 88 ? -9.439 1.385 22.207 1.00 92.69 88 LYS A N 1
ATOM 689 C CA . LYS A 1 88 ? -9.107 -0.028 22.470 1.00 92.69 88 LYS A CA 1
ATOM 690 C C . LYS A 1 88 ? -9.980 -0.993 21.667 1.00 92.69 88 LYS A C 1
ATOM 692 O O . LYS A 1 88 ? -11.107 -0.636 21.326 1.00 92.69 88 LYS A O 1
ATOM 697 N N . PRO A 1 89 ? -9.511 -2.232 21.421 1.00 92.25 89 PRO A N 1
ATOM 698 C CA . PRO A 1 89 ? -10.313 -3.258 20.761 1.00 92.25 89 PRO A CA 1
ATOM 699 C C . PRO A 1 89 ? -11.693 -3.443 21.402 1.00 92.25 89 PRO A C 1
ATOM 701 O O . PRO A 1 89 ? -11.801 -3.549 22.623 1.00 92.25 89 PRO A O 1
ATOM 704 N N . GLY A 1 90 ? -12.733 -3.492 20.570 1.00 91.31 90 GLY A N 1
ATOM 705 C CA . GLY A 1 90 ? -14.139 -3.557 20.978 1.00 91.31 90 GLY A CA 1
ATOM 706 C C . GLY A 1 90 ? -14.828 -2.197 21.091 1.00 91.31 90 GLY A C 1
ATOM 707 O O . GLY A 1 90 ? -16.052 -2.159 21.182 1.00 91.31 90 GLY A O 1
ATOM 708 N N . LEU A 1 91 ? -14.084 -1.086 21.053 1.00 94.00 91 LEU A N 1
ATOM 709 C CA . LEU A 1 91 ? -14.686 0.235 20.905 1.00 94.00 91 LEU A CA 1
ATOM 710 C C . LEU A 1 91 ? -15.310 0.362 19.510 1.00 94.00 91 LEU A C 1
ATOM 712 O O . LEU A 1 91 ? -14.658 0.081 18.506 1.00 94.00 91 LEU A O 1
ATOM 716 N N . ILE A 1 92 ? -16.555 0.828 19.461 1.00 92.88 92 ILE A N 1
ATOM 717 C CA . ILE A 1 92 ? -17.251 1.172 18.222 1.00 92.88 92 ILE A CA 1
ATOM 718 C C . ILE A 1 92 ? -17.430 2.687 18.204 1.00 92.88 92 ILE A C 1
ATOM 720 O O . ILE A 1 92 ? -18.103 3.254 19.070 1.00 92.88 92 ILE A O 1
ATOM 724 N N . ILE A 1 93 ? -16.794 3.342 17.238 1.00 93.69 93 ILE A N 1
ATOM 725 C CA . ILE A 1 93 ? -16.861 4.790 17.053 1.00 93.69 93 ILE A CA 1
ATOM 726 C C . ILE A 1 93 ? -17.889 5.091 15.968 1.00 93.69 93 ILE A C 1
ATOM 728 O O . ILE A 1 93 ? -17.852 4.509 14.886 1.00 93.69 93 ILE A O 1
ATOM 732 N N . THR A 1 94 ? -18.806 5.995 16.280 1.00 93.69 94 THR A N 1
ATOM 733 C CA . THR A 1 94 ? -19.972 6.371 15.473 1.00 93.69 94 THR A CA 1
ATOM 734 C C . THR A 1 94 ? -20.117 7.895 15.461 1.00 93.69 94 THR A C 1
ATOM 736 O O . THR A 1 94 ? -19.508 8.566 16.306 1.00 93.69 94 THR A O 1
ATOM 739 N N . PRO A 1 95 ? -20.935 8.485 14.570 1.00 93.00 95 PRO A N 1
ATOM 740 C CA . PRO A 1 95 ? -21.190 9.925 14.588 1.00 93.00 95 PRO A CA 1
ATOM 741 C C . PRO A 1 95 ? -21.740 10.423 15.933 1.00 93.00 95 PRO A C 1
ATOM 743 O O . PRO A 1 95 ? -21.489 11.560 16.336 1.00 93.00 95 PRO A O 1
ATOM 746 N N . GLU A 1 96 ? -22.446 9.565 16.672 1.00 95.25 96 GLU A N 1
ATOM 747 C CA . GLU A 1 96 ? -23.031 9.886 17.971 1.00 95.25 96 GLU A CA 1
ATOM 748 C C . GLU A 1 96 ? -21.980 10.043 19.081 1.00 95.25 96 GLU A C 1
ATOM 750 O O . GLU A 1 96 ? -22.183 10.839 20.003 1.00 95.25 96 GLU A O 1
ATOM 755 N N . ASN A 1 97 ? -20.862 9.307 19.019 1.00 96.38 97 ASN A N 1
ATOM 756 C CA . ASN A 1 97 ? -19.851 9.292 20.085 1.00 96.38 97 ASN A CA 1
ATOM 757 C C . ASN A 1 97 ? -18.469 9.830 19.680 1.00 96.38 97 ASN A C 1
ATOM 759 O O . ASN A 1 97 ? -17.664 10.099 20.571 1.00 96.38 97 ASN A O 1
ATOM 763 N N . VAL A 1 98 ? -18.192 10.051 18.388 1.00 95.25 98 VAL A N 1
ATOM 764 C CA . VAL A 1 98 ? -16.856 10.429 17.882 1.00 95.25 98 VAL A CA 1
ATOM 765 C C . VAL A 1 98 ? -16.275 11.663 18.573 1.00 95.25 98 VAL A C 1
ATOM 767 O O . VAL A 1 98 ? -15.074 11.719 18.825 1.00 95.25 98 VAL A O 1
ATOM 770 N N . LYS A 1 99 ? -17.121 12.617 18.983 1.00 96.25 99 LYS A N 1
ATOM 771 C CA . LYS A 1 99 ? -16.696 13.825 19.711 1.00 96.25 99 LYS A CA 1
ATOM 772 C C . LYS A 1 99 ? -15.961 13.517 21.019 1.00 96.25 99 LYS A C 1
ATOM 774 O O . LYS A 1 99 ? -15.129 14.308 21.445 1.00 96.25 99 LYS A O 1
ATOM 779 N N . GLN A 1 100 ? -16.243 12.378 21.655 1.00 97.50 100 GLN A N 1
ATOM 780 C CA . GLN A 1 100 ? -15.552 11.937 22.875 1.00 97.50 100 GLN A CA 1
ATOM 781 C C . GLN A 1 100 ? -14.105 11.507 22.596 1.00 97.50 100 GLN A C 1
ATOM 783 O O . GLN A 1 100 ? -13.257 11.588 23.480 1.00 97.50 100 GLN A O 1
ATOM 788 N N . TYR A 1 101 ? -13.830 11.071 21.366 1.00 96.38 101 TYR A N 1
ATOM 789 C CA . TYR A 1 101 ? -12.572 10.464 20.936 1.00 96.38 101 TYR A CA 1
ATOM 790 C C . TYR A 1 101 ? -11.782 11.338 19.959 1.00 96.38 101 TYR A C 1
ATOM 792 O O . TYR A 1 101 ? -10.660 10.991 19.605 1.00 96.38 101 TYR A O 1
ATOM 800 N N . GLU A 1 102 ? -12.343 12.470 19.529 1.00 95.50 102 GLU A N 1
ATOM 801 C CA . GLU A 1 102 ? -11.811 13.316 18.460 1.00 95.50 102 GLU A CA 1
ATOM 802 C C . GLU A 1 102 ? -10.328 13.658 18.649 1.00 95.50 102 GLU A C 1
ATOM 804 O O . GLU A 1 102 ? -9.540 13.505 17.719 1.00 95.50 102 GLU A O 1
ATOM 809 N N . LYS A 1 103 ? -9.928 14.061 19.861 1.00 95.62 103 LYS A N 1
ATOM 810 C CA . LYS A 1 103 ? -8.527 14.382 20.158 1.00 95.62 103 LYS A CA 1
ATOM 811 C C . LYS A 1 103 ? -7.607 13.177 19.928 1.00 95.62 103 LYS A C 1
ATOM 813 O O . LYS A 1 103 ? -6.628 13.294 19.200 1.00 95.62 103 LYS A O 1
ATOM 818 N N . GLU A 1 104 ? -7.933 12.031 20.526 1.00 95.62 104 GLU A N 1
ATOM 819 C CA . GLU A 1 104 ? -7.128 10.806 20.413 1.00 95.62 104 GLU A CA 1
ATOM 820 C C . GLU A 1 104 ? -7.093 10.286 18.965 1.00 95.62 104 GLU A C 1
ATOM 822 O O . GLU A 1 104 ? -6.052 9.837 18.491 1.00 95.62 104 GLU A O 1
ATOM 827 N N . LEU A 1 105 ? -8.204 10.405 18.228 1.00 94.19 105 LEU A N 1
ATOM 828 C CA . LEU A 1 105 ? -8.274 10.043 16.812 1.00 94.19 105 LEU A CA 1
ATOM 829 C C . LEU A 1 105 ? -7.378 10.928 15.948 1.00 94.19 105 LEU A C 1
ATOM 831 O O . LEU A 1 105 ? -6.631 10.408 15.124 1.00 94.19 105 LEU A O 1
ATOM 835 N N . ARG A 1 106 ? -7.402 12.250 16.147 1.00 92.81 106 ARG A N 1
ATOM 836 C CA . ARG A 1 106 ? -6.538 13.179 15.401 1.00 92.81 106 ARG A CA 1
ATOM 837 C C . ARG A 1 106 ? -5.051 12.956 15.693 1.00 92.81 106 ARG A C 1
ATOM 839 O O . ARG A 1 106 ? -4.228 13.191 14.819 1.00 92.81 106 ARG A O 1
ATOM 846 N N . GLU A 1 107 ? -4.702 12.470 16.884 1.00 92.69 107 GLU A N 1
ATOM 847 C CA . GLU A 1 107 ? -3.325 12.074 17.219 1.00 92.69 107 GLU A CA 1
ATOM 848 C C . GLU A 1 107 ? -2.919 10.717 16.615 1.00 92.69 107 GLU A C 1
ATOM 850 O O . GLU A 1 107 ? -1.727 10.446 16.431 1.00 92.69 107 GLU A O 1
ATOM 855 N N . LEU A 1 108 ? -3.887 9.842 16.328 1.00 92.56 108 LEU A N 1
ATOM 856 C CA . LEU A 1 108 ? -3.664 8.514 15.757 1.00 92.56 108 LEU A CA 1
ATOM 857 C C . LEU A 1 108 ? -3.725 8.473 14.230 1.00 92.56 108 LEU A C 1
ATOM 859 O O . LEU A 1 108 ? -3.088 7.600 13.642 1.00 92.56 108 LEU A O 1
ATOM 863 N N . PHE A 1 109 ? -4.496 9.336 13.577 1.00 90.12 109 PHE A N 1
ATOM 864 C CA . PHE A 1 109 ? -4.598 9.294 12.124 1.00 90.12 109 PHE A CA 1
ATOM 865 C C . PHE A 1 109 ? -3.307 9.780 11.455 1.00 90.12 109 PHE A C 1
ATOM 867 O O . PHE A 1 109 ? -2.678 10.730 11.931 1.00 90.12 109 PHE A O 1
ATOM 874 N N . PRO A 1 110 ? -2.882 9.136 10.352 1.00 86.88 110 PRO A N 1
ATOM 875 C CA . PRO A 1 110 ? -1.769 9.643 9.571 1.00 86.88 110 PRO A CA 1
ATOM 876 C C . PRO A 1 110 ? -2.121 11.009 8.965 1.00 86.88 110 PRO A C 1
ATOM 878 O O . PRO A 1 110 ? -3.288 11.380 8.828 1.00 86.88 110 PRO A O 1
ATOM 881 N N . TYR A 1 111 ? -1.092 11.765 8.584 1.00 82.88 111 TYR A N 1
ATOM 882 C CA . TYR A 1 111 ? -1.275 13.048 7.910 1.00 82.88 111 TYR A CA 1
ATOM 883 C C . TYR A 1 111 ? -2.183 12.898 6.677 1.00 82.88 111 TYR A C 1
ATOM 885 O O . TYR A 1 111 ? -1.983 11.992 5.866 1.00 82.88 111 TYR A O 1
ATOM 893 N N . GLY A 1 112 ? -3.179 13.778 6.547 1.00 83.88 112 GLY A N 1
ATOM 894 C CA . GLY A 1 112 ? -4.149 13.748 5.451 1.00 83.88 112 GLY A CA 1
ATOM 895 C C . GLY A 1 112 ? -5.254 12.695 5.590 1.00 83.88 112 GLY A C 1
ATOM 896 O O . GLY A 1 112 ? -5.984 12.478 4.629 1.00 83.88 112 GLY A O 1
ATOM 897 N N . PHE A 1 113 ? -5.389 12.037 6.747 1.00 87.31 113 PHE A N 1
ATOM 898 C CA . PHE A 1 113 ? -6.520 11.152 7.085 1.00 87.31 113 PHE A CA 1
ATOM 899 C C . PHE A 1 113 ? -7.467 11.744 8.141 1.00 87.31 113 PHE A C 1
ATOM 901 O O . PHE A 1 113 ? -8.449 11.113 8.527 1.00 87.31 113 PHE A O 1
ATOM 908 N N . ASP A 1 114 ? -7.215 12.970 8.592 1.00 85.44 114 ASP A N 1
ATOM 909 C CA . ASP A 1 114 ? -8.063 13.726 9.517 1.00 85.44 114 ASP A CA 1
ATOM 910 C C . ASP A 1 114 ? -9.483 13.958 8.981 1.00 85.44 114 ASP A C 1
ATOM 912 O O . ASP A 1 114 ? -10.428 14.062 9.766 1.00 85.44 114 ASP A O 1
ATOM 916 N N . TRP A 1 115 ? -9.655 13.921 7.658 1.00 88.88 115 TRP A N 1
ATOM 917 C CA . TRP A 1 115 ? -10.964 13.998 7.017 1.00 88.88 115 TRP A CA 1
ATOM 918 C C . TRP A 1 115 ? -11.927 12.878 7.440 1.00 88.88 115 TRP A C 1
ATOM 920 O O . TRP A 1 115 ? -13.135 13.073 7.344 1.00 88.88 115 TRP A O 1
ATOM 930 N N . GLU A 1 116 ? -11.443 11.727 7.923 1.00 88.69 116 GLU A N 1
ATOM 931 C CA . GLU A 1 116 ? -12.312 10.667 8.461 1.00 88.69 116 GLU A CA 1
ATOM 932 C C . GLU A 1 116 ? -12.966 11.093 9.783 1.00 88.69 116 GLU A C 1
ATOM 934 O O . GLU A 1 116 ? -14.147 10.829 10.018 1.00 88.69 116 GLU A O 1
ATOM 939 N N . VAL A 1 117 ? -12.229 11.818 10.632 1.00 91.12 117 VAL A N 1
ATOM 940 C CA . VAL A 1 117 ? -12.776 12.422 11.859 1.00 91.12 117 VAL A CA 1
ATOM 941 C C . VAL A 1 117 ? -13.767 13.521 11.502 1.00 91.12 117 VAL A C 1
ATOM 943 O O . VAL A 1 117 ? -14.847 13.608 12.091 1.00 91.12 117 VAL A O 1
ATOM 946 N N . ASP A 1 118 ? -13.427 14.342 10.511 1.00 92.19 118 ASP A N 1
ATOM 947 C CA . ASP A 1 118 ? -14.315 15.397 10.036 1.00 92.19 118 ASP A CA 1
ATOM 948 C C . ASP A 1 118 ? -15.617 14.791 9.488 1.00 92.19 118 ASP A C 1
ATOM 950 O O . ASP A 1 118 ? -16.706 15.177 9.910 1.00 92.19 118 ASP A O 1
ATOM 954 N N . ARG A 1 119 ? -15.526 13.742 8.662 1.00 89.88 119 ARG A N 1
ATOM 955 C CA . ARG A 1 119 ? -16.684 13.019 8.122 1.00 89.88 119 ARG A CA 1
ATOM 956 C C . ARG A 1 119 ? -17.579 12.455 9.225 1.00 89.88 119 ARG A C 1
ATOM 958 O O . ARG A 1 119 ? -18.788 12.668 9.186 1.00 89.88 119 ARG A O 1
ATOM 965 N N . LEU A 1 120 ? -17.004 11.798 10.234 1.00 90.19 120 LEU A N 1
ATOM 966 C CA . LEU A 1 120 ? -17.756 11.266 11.379 1.00 90.19 120 LEU A CA 1
ATOM 967 C C . LEU A 1 120 ? -18.404 12.368 12.228 1.00 90.19 120 LEU A C 1
ATOM 969 O O . LEU A 1 120 ? -19.480 12.162 12.783 1.00 90.19 120 LEU A O 1
ATOM 973 N N . THR A 1 121 ? -17.781 13.543 12.332 1.00 92.38 121 THR A N 1
ATOM 974 C CA . THR A 1 121 ? -18.348 14.695 13.055 1.00 92.38 121 THR A CA 1
ATOM 975 C C . THR A 1 121 ? -19.349 15.503 12.219 1.00 92.38 121 THR A C 1
ATOM 977 O O . THR A 1 121 ? -19.949 16.447 12.740 1.00 92.38 121 THR A O 1
ATOM 980 N N . GLY A 1 122 ? -19.557 15.139 10.947 1.00 91.00 122 GLY A N 1
ATOM 981 C CA . GLY A 1 122 ? -20.399 15.870 9.997 1.00 91.00 122 GLY A CA 1
ATOM 982 C C . GLY A 1 122 ? -19.790 17.199 9.537 1.00 91.00 122 GLY A C 1
ATOM 983 O O . GLY A 1 122 ? -20.519 18.130 9.198 1.00 91.00 122 GLY A O 1
ATOM 984 N N . THR A 1 123 ? -18.463 17.310 9.560 1.00 91.50 123 THR A N 1
ATOM 985 C CA . THR A 1 123 ? -17.696 18.492 9.159 1.00 91.50 123 THR A CA 1
ATOM 986 C C . THR A 1 123 ? -16.748 18.180 7.993 1.00 91.50 123 THR A C 1
ATOM 988 O O . THR A 1 123 ? -16.622 17.041 7.547 1.00 91.50 123 THR A O 1
ATOM 991 N N . GLY A 1 124 ? -16.103 19.212 7.445 1.00 90.19 124 GLY A N 1
ATOM 992 C CA . GLY A 1 124 ? -15.171 19.061 6.325 1.00 90.19 124 GLY A CA 1
ATOM 993 C C . GLY A 1 124 ? -15.844 18.821 4.968 1.00 90.19 124 GLY A C 1
ATOM 994 O O . GLY A 1 124 ? -17.067 18.755 4.834 1.00 90.19 124 GLY A O 1
ATOM 995 N N . ILE A 1 125 ? -15.020 18.726 3.922 1.00 87.88 125 ILE A N 1
ATOM 996 C CA . ILE A 1 125 ? -15.484 18.650 2.525 1.00 87.88 125 ILE A CA 1
ATOM 997 C C . ILE A 1 125 ? -16.178 17.324 2.182 1.00 87.88 125 ILE A C 1
ATOM 999 O O . ILE A 1 125 ? -16.968 17.278 1.243 1.00 87.88 125 ILE A O 1
ATOM 1003 N N . PHE A 1 126 ? -15.920 16.269 2.961 1.00 88.06 126 PHE A N 1
ATOM 1004 C CA . PHE A 1 126 ? -16.465 14.929 2.743 1.00 88.06 126 PHE A CA 1
ATOM 1005 C C . PHE A 1 126 ? -17.602 14.562 3.712 1.00 88.06 126 PHE A C 1
ATOM 1007 O O . PHE A 1 126 ? -18.035 13.414 3.724 1.00 88.06 126 PHE A O 1
ATOM 1014 N N . ALA A 1 127 ? -18.139 15.518 4.482 1.00 89.00 127 ALA A N 1
ATOM 1015 C CA . ALA A 1 127 ? -19.214 15.283 5.459 1.00 89.00 127 ALA A CA 1
ATOM 1016 C C . ALA A 1 127 ? -20.449 14.563 4.885 1.00 89.00 127 ALA A C 1
ATOM 1018 O O . ALA A 1 127 ? -21.116 13.810 5.585 1.00 89.00 127 ALA A O 1
ATOM 1019 N N . ASN A 1 128 ? -20.757 14.797 3.605 1.00 87.44 128 ASN A N 1
ATOM 1020 C CA . ASN A 1 128 ? -21.929 14.229 2.931 1.00 87.44 128 ASN A CA 1
ATOM 1021 C C . ASN A 1 128 ? -21.638 12.903 2.201 1.00 87.44 128 ASN A C 1
ATOM 1023 O O . ASN A 1 128 ? -22.526 12.344 1.557 1.00 87.44 128 ASN A O 1
ATOM 1027 N N . TYR A 1 129 ? -20.405 12.395 2.265 1.00 86.62 129 TYR A N 1
ATOM 1028 C CA . TYR A 1 129 ? -19.984 11.199 1.540 1.00 86.62 129 TYR A CA 1
ATOM 1029 C C . TYR A 1 129 ? -20.253 9.929 2.366 1.00 86.62 129 TYR A C 1
ATOM 1031 O O . TYR A 1 129 ? -19.376 9.396 3.050 1.00 86.62 129 TYR A O 1
ATOM 1039 N N . ASN A 1 130 ? -21.476 9.407 2.247 1.00 77.25 130 ASN A N 1
ATOM 1040 C CA . ASN A 1 130 ? -21.982 8.275 3.042 1.00 77.25 130 ASN A CA 1
ATOM 1041 C C . ASN A 1 130 ? -21.997 6.939 2.275 1.00 77.25 130 ASN A C 1
ATOM 1043 O O . ASN A 1 130 ? -22.873 6.102 2.485 1.00 77.25 130 ASN A O 1
ATOM 1047 N N . TYR A 1 131 ? -21.053 6.739 1.351 1.00 74.38 131 TYR A N 1
ATOM 1048 C CA . TYR A 1 131 ? -20.966 5.522 0.530 1.00 74.38 131 TYR A CA 1
ATOM 1049 C C . TYR A 1 131 ? -20.293 4.336 1.247 1.00 74.38 131 TYR A C 1
ATOM 1051 O O . TYR A 1 131 ? -20.362 3.203 0.771 1.00 74.38 131 TYR A O 1
ATOM 1059 N N . THR A 1 132 ? -19.675 4.574 2.406 1.00 72.31 132 THR A N 1
ATOM 1060 C CA . THR A 1 132 ? -19.235 3.540 3.355 1.00 72.31 132 THR A CA 1
ATOM 1061 C C . THR A 1 132 ? -19.924 3.759 4.700 1.00 72.31 132 THR A C 1
ATOM 1063 O O . THR A 1 132 ? -20.308 4.894 4.996 1.00 72.31 132 THR A O 1
ATOM 1066 N N . PRO A 1 133 ? -20.051 2.722 5.548 1.00 71.56 133 PRO A N 1
ATOM 1067 C CA . PRO A 1 133 ? -20.508 2.906 6.920 1.00 71.56 133 PRO A CA 1
ATOM 1068 C C . PRO A 1 133 ? -19.702 3.997 7.636 1.00 71.56 133 PRO A C 1
ATOM 1070 O O . PRO A 1 133 ? -18.477 4.037 7.523 1.00 71.56 133 PRO A O 1
ATOM 1073 N N . LEU A 1 134 ? -20.395 4.853 8.388 1.00 81.94 134 LEU A N 1
ATOM 1074 C CA . LEU A 1 134 ? -19.806 5.830 9.312 1.00 81.94 134 LEU A CA 1
ATOM 1075 C C . LEU A 1 134 ? -19.517 5.188 10.680 1.00 81.94 134 LEU A C 1
ATOM 1077 O O . LEU A 1 134 ? -19.655 5.817 11.720 1.00 81.94 134 LEU A O 1
ATOM 1081 N N . GLU A 1 135 ? -19.174 3.905 10.687 1.00 87.38 135 GLU A N 1
ATOM 1082 C CA . GLU A 1 135 ? -18.858 3.157 11.896 1.00 87.38 135 GLU A CA 1
ATOM 1083 C C . GLU A 1 135 ? -17.422 2.654 11.803 1.00 87.38 135 GLU A C 1
ATOM 1085 O O . GLU A 1 135 ? -17.019 2.063 10.800 1.00 87.38 135 GLU A O 1
ATOM 1090 N N . MET A 1 136 ? -16.658 2.871 12.868 1.00 88.12 136 MET A N 1
ATOM 1091 C CA . MET A 1 136 ? -15.294 2.385 12.995 1.00 88.12 136 MET A CA 1
ATOM 1092 C C . MET A 1 136 ? -15.198 1.452 14.194 1.00 88.12 136 MET A C 1
ATOM 1094 O O . MET A 1 136 ? -15.202 1.877 15.351 1.00 88.12 136 MET A O 1
ATOM 1098 N N . VAL A 1 137 ? -15.094 0.161 13.898 1.00 90.25 137 VAL A N 1
ATOM 1099 C CA . VAL A 1 137 ? -14.865 -0.881 14.897 1.00 90.25 137 VAL A CA 1
ATOM 1100 C C . VAL A 1 137 ? -13.367 -0.993 15.149 1.00 90.25 137 VAL A C 1
ATOM 1102 O O . VAL A 1 137 ? -12.599 -1.369 14.262 1.00 90.25 137 VAL A O 1
ATOM 1105 N N . ILE A 1 138 ? -12.942 -0.690 16.372 1.00 92.31 138 ILE A N 1
ATOM 1106 C CA . ILE A 1 138 ? -11.557 -0.879 16.791 1.00 92.31 138 ILE A CA 1
ATOM 1107 C C . ILE A 1 138 ? -11.338 -2.364 17.071 1.00 92.31 138 ILE A C 1
ATOM 1109 O O . ILE A 1 138 ? -12.029 -2.973 17.889 1.00 92.31 138 ILE A O 1
ATOM 1113 N N . VAL A 1 139 ? -10.352 -2.954 16.405 1.00 91.81 139 VAL A N 1
ATOM 1114 C CA . VAL A 1 139 ? -9.993 -4.374 16.527 1.00 91.81 139 VAL A CA 1
ATOM 1115 C C . VAL A 1 139 ? -8.585 -4.525 17.110 1.00 91.81 139 VAL A C 1
ATOM 1117 O O . VAL A 1 139 ? -7.827 -3.551 17.128 1.00 91.81 139 VAL A O 1
ATOM 1120 N N . PRO A 1 140 ? -8.195 -5.713 17.609 1.00 92.81 140 PRO A N 1
ATOM 1121 C CA . PRO A 1 140 ? -6.831 -5.930 18.075 1.00 92.81 140 PRO A CA 1
ATOM 1122 C C . PRO A 1 140 ? -5.798 -5.665 16.975 1.00 92.81 140 PRO A C 1
ATOM 1124 O O . PRO A 1 140 ? -6.016 -5.971 15.803 1.00 92.81 140 PRO A O 1
ATOM 1127 N N . THR A 1 141 ? -4.637 -5.138 17.356 1.00 91.69 141 THR A N 1
ATOM 1128 C CA . THR A 1 141 ? -3.509 -4.968 16.434 1.00 91.69 141 THR A CA 1
ATOM 1129 C C . THR A 1 141 ? -3.149 -6.304 15.795 1.00 91.69 141 THR A C 1
ATOM 1131 O O . THR A 1 141 ? -3.105 -7.337 16.463 1.00 91.69 141 THR A O 1
ATOM 1134 N N . THR A 1 142 ? -2.875 -6.295 14.495 1.00 87.56 142 THR A N 1
ATOM 1135 C CA . THR A 1 142 ? -2.332 -7.454 13.788 1.00 87.56 142 THR A CA 1
ATOM 1136 C C . THR A 1 142 ? -1.109 -7.061 12.982 1.00 87.56 142 THR A C 1
ATOM 1138 O O . THR A 1 142 ? -0.955 -5.904 12.589 1.00 87.56 142 THR A O 1
ATOM 1141 N N . HIS A 1 143 ? -0.246 -8.031 12.716 1.00 87.06 143 HIS A N 1
ATOM 1142 C CA . HIS A 1 143 ? 0.851 -7.838 11.785 1.00 87.06 143 HIS A CA 1
ATOM 1143 C C . HIS A 1 143 ? 0.339 -7.796 10.354 1.00 87.06 143 HIS A C 1
ATOM 1145 O O . HIS A 1 143 ? -0.404 -8.678 9.930 1.00 87.06 143 HIS A O 1
ATOM 1151 N N . GLN A 1 144 ? 0.820 -6.819 9.594 1.00 84.62 144 GLN A N 1
ATOM 1152 C CA . GLN A 1 144 ? 0.657 -6.760 8.144 1.00 84.62 144 GLN A CA 1
ATOM 1153 C C . GLN A 1 144 ? 1.978 -7.170 7.486 1.00 84.62 144 GLN A C 1
ATOM 1155 O O . GLN A 1 144 ? 2.652 -6.372 6.836 1.00 84.62 144 GLN A O 1
ATOM 1160 N N . TRP A 1 145 ? 2.405 -8.411 7.739 1.00 88.62 145 TRP A N 1
ATOM 1161 C CA . TRP A 1 145 ? 3.600 -8.957 7.100 1.00 88.62 145 TRP A CA 1
ATOM 1162 C C . TRP A 1 145 ? 3.365 -9.182 5.608 1.00 88.62 145 TRP A C 1
ATOM 1164 O O . TRP A 1 145 ? 2.268 -9.545 5.183 1.00 88.62 145 TRP A O 1
ATOM 117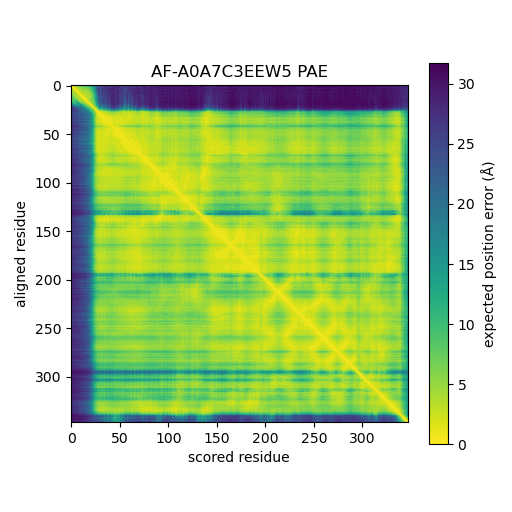4 N N . ASN A 1 146 ? 4.423 -9.011 4.815 1.00 88.75 146 ASN A N 1
ATOM 1175 C CA . ASN A 1 146 ? 4.394 -9.415 3.417 1.00 88.75 146 ASN A CA 1
ATOM 1176 C C . ASN A 1 146 ? 4.374 -10.947 3.300 1.00 88.75 146 ASN A C 1
ATOM 1178 O O . ASN A 1 146 ? 4.675 -11.686 4.240 1.00 88.75 146 ASN A O 1
ATOM 1182 N N . ASP A 1 147 ? 4.041 -11.425 2.106 1.00 86.56 147 ASP A N 1
ATOM 1183 C CA . ASP A 1 147 ? 4.030 -12.851 1.793 1.00 86.56 147 ASP A CA 1
ATOM 1184 C C . ASP A 1 147 ? 5.377 -13.542 2.087 1.00 86.56 147 ASP A C 1
ATOM 1186 O O . ASP A 1 147 ? 6.445 -12.932 2.015 1.00 86.56 147 ASP A O 1
ATOM 1190 N N . ARG A 1 148 ? 5.348 -14.849 2.364 1.00 91.25 148 ARG A N 1
ATOM 1191 C CA . ARG A 1 148 ? 6.551 -15.664 2.583 1.00 91.25 148 ARG A CA 1
ATOM 1192 C C . ARG A 1 148 ? 7.600 -15.503 1.471 1.00 91.25 148 ARG A C 1
ATOM 1194 O O . ARG A 1 148 ? 8.786 -15.384 1.781 1.00 91.25 148 ARG A O 1
ATOM 1201 N N . GLY A 1 149 ? 7.180 -15.446 0.205 1.00 92.25 149 GLY A N 1
ATOM 1202 C CA . GLY A 1 149 ? 8.073 -15.268 -0.941 1.00 92.25 149 GLY A CA 1
ATOM 1203 C C . GLY A 1 149 ? 8.879 -13.969 -0.864 1.00 92.25 149 GLY A C 1
ATOM 1204 O O . GLY A 1 149 ? 10.051 -13.946 -1.237 1.00 92.25 149 GLY A O 1
ATOM 1205 N N . TYR A 1 150 ? 8.306 -12.911 -0.280 1.00 93.69 150 TYR A N 1
ATOM 1206 C CA . TYR A 1 150 ? 9.034 -11.673 -0.020 1.00 93.69 150 TYR A CA 1
ATOM 1207 C C . TYR A 1 150 ? 10.155 -11.868 0.987 1.00 93.69 150 TYR A C 1
ATOM 1209 O O . TYR A 1 150 ? 11.276 -11.430 0.727 1.00 93.69 150 TYR A O 1
ATOM 1217 N N . MET A 1 151 ? 9.883 -12.523 2.116 1.00 94.50 151 MET A N 1
ATOM 1218 C CA . MET A 1 151 ? 10.907 -12.789 3.129 1.00 94.50 151 MET A CA 1
ATOM 1219 C C . MET A 1 151 ? 12.053 -13.620 2.549 1.00 94.50 151 MET A C 1
ATOM 1221 O O . MET A 1 151 ? 13.218 -13.258 2.705 1.00 94.50 151 MET A O 1
ATOM 1225 N N . GLU A 1 152 ? 11.732 -14.715 1.859 1.00 95.38 152 GLU A N 1
ATOM 1226 C CA . GLU A 1 152 ? 12.731 -15.626 1.293 1.00 95.38 152 GLU A CA 1
ATOM 1227 C C . GLU A 1 152 ? 13.580 -14.944 0.211 1.00 95.38 152 GLU A C 1
ATOM 1229 O O . GLU A 1 152 ? 14.812 -15.017 0.255 1.00 95.38 152 GLU A O 1
ATOM 1234 N N . ALA A 1 153 ? 12.950 -14.217 -0.718 1.00 95.81 153 ALA A N 1
ATOM 1235 C CA . ALA A 1 153 ? 13.662 -13.476 -1.755 1.00 95.81 153 ALA A CA 1
ATOM 1236 C C . ALA A 1 153 ? 14.547 -12.373 -1.160 1.00 95.81 153 ALA A C 1
ATOM 1238 O O . ALA A 1 153 ? 15.710 -12.242 -1.537 1.00 95.81 153 ALA A O 1
ATOM 1239 N N . SER A 1 154 ? 14.043 -11.627 -0.178 1.00 96.75 154 SER A N 1
ATOM 1240 C CA . SER A 1 154 ? 14.807 -10.555 0.464 1.00 96.75 154 SER A CA 1
ATOM 1241 C C . SER A 1 154 ? 16.007 -11.103 1.237 1.00 96.75 154 SER A C 1
ATOM 1243 O O . SER A 1 154 ? 17.111 -10.588 1.090 1.00 96.75 154 SER A O 1
ATOM 1245 N N . LYS A 1 155 ? 15.843 -12.196 1.999 1.00 97.12 155 LYS A N 1
ATOM 1246 C CA . LYS A 1 155 ? 16.962 -12.879 2.677 1.00 97.12 155 LYS A CA 1
ATOM 1247 C C . LYS A 1 155 ? 18.053 -13.311 1.688 1.00 97.12 155 LYS A C 1
ATOM 1249 O O . LYS A 1 155 ? 19.230 -13.289 2.037 1.00 97.12 155 LYS A O 1
ATOM 1254 N N . LYS A 1 156 ? 17.676 -13.677 0.458 1.00 97.50 156 LYS A N 1
ATOM 1255 C CA . LYS A 1 156 ? 18.601 -14.118 -0.595 1.00 97.50 156 LYS A CA 1
ATOM 1256 C C . LYS A 1 156 ? 19.270 -12.969 -1.360 1.00 97.50 156 LYS A C 1
ATOM 1258 O O . LYS A 1 156 ? 20.437 -13.095 -1.727 1.00 97.50 156 LYS A O 1
ATOM 1263 N N . TYR A 1 157 ? 18.545 -11.885 -1.637 1.00 97.69 157 TYR A N 1
ATOM 1264 C CA . TYR A 1 157 ? 18.964 -10.871 -2.614 1.00 97.69 157 TYR A CA 1
ATOM 1265 C C . TYR A 1 157 ? 19.184 -9.465 -2.041 1.00 97.69 157 TYR A C 1
ATOM 1267 O O . TYR A 1 157 ? 19.936 -8.697 -2.638 1.00 97.69 157 TYR A O 1
ATOM 1275 N N . ALA A 1 158 ? 18.596 -9.111 -0.893 1.00 97.44 158 ALA A N 1
ATOM 1276 C CA . ALA A 1 158 ? 18.645 -7.737 -0.377 1.00 97.44 158 ALA A CA 1
ATOM 1277 C C . ALA A 1 158 ? 20.075 -7.251 -0.080 1.00 97.44 158 ALA A C 1
ATOM 1279 O O . ALA A 1 158 ? 20.372 -6.076 -0.256 1.00 97.44 158 ALA A O 1
ATOM 1280 N N . SER A 1 159 ? 21.000 -8.146 0.286 1.00 97.50 159 SER A N 1
ATOM 1281 C CA . SER A 1 159 ? 22.408 -7.793 0.539 1.00 97.50 159 SER A CA 1
ATOM 1282 C C . SER A 1 159 ? 23.160 -7.265 -0.691 1.00 97.50 159 SER A C 1
ATOM 1284 O O . SER A 1 159 ? 24.235 -6.689 -0.549 1.00 97.50 159 SER A O 1
ATOM 1286 N N . GLN A 1 160 ? 22.612 -7.456 -1.894 1.00 97.88 160 GLN A N 1
ATOM 1287 C CA . GLN A 1 160 ? 23.172 -6.961 -3.156 1.00 97.88 160 GLN A CA 1
ATOM 1288 C C . GLN A 1 160 ? 22.662 -5.551 -3.501 1.00 97.88 160 GLN A C 1
ATOM 1290 O O . GLN A 1 160 ? 23.248 -4.872 -4.354 1.00 97.88 160 GLN A O 1
ATOM 1295 N N . CYS A 1 161 ? 21.574 -5.123 -2.849 1.00 98.00 161 CYS A N 1
ATOM 1296 C CA . CYS A 1 161 ? 20.892 -3.865 -3.111 1.00 98.00 161 CYS A CA 1
ATOM 1297 C C . CYS A 1 161 ? 21.656 -2.687 -2.504 1.00 98.00 161 CYS A C 1
ATOM 1299 O O . CYS A 1 161 ? 22.088 -2.724 -1.354 1.00 98.00 161 CYS A O 1
ATOM 1301 N N . ARG A 1 162 ? 21.805 -1.620 -3.287 1.00 97.25 162 ARG A N 1
ATOM 1302 C CA . ARG A 1 162 ? 22.403 -0.351 -2.852 1.00 97.25 162 ARG A CA 1
ATOM 1303 C C . ARG A 1 162 ? 21.854 0.799 -3.680 1.00 97.25 162 ARG A C 1
ATOM 1305 O O . ARG A 1 162 ? 21.396 0.576 -4.799 1.00 97.25 162 ARG A O 1
ATOM 1312 N N . LEU A 1 163 ? 21.937 2.008 -3.146 1.00 95.00 163 LEU A N 1
ATOM 1313 C CA . LEU A 1 163 ? 21.671 3.225 -3.905 1.00 95.00 163 LEU A CA 1
ATOM 1314 C C . LEU A 1 163 ? 22.986 3.772 -4.462 1.00 95.00 163 LEU A C 1
ATOM 1316 O O . LEU A 1 163 ? 24.004 3.748 -3.768 1.00 95.00 163 LEU A O 1
ATOM 1320 N N . ASP A 1 164 ? 22.983 4.211 -5.719 1.00 92.88 164 ASP A N 1
ATOM 1321 C CA . ASP A 1 164 ? 24.103 4.969 -6.283 1.00 92.88 164 ASP A CA 1
ATOM 1322 C C . ASP A 1 164 ? 24.085 6.441 -5.822 1.00 92.88 164 ASP A C 1
ATOM 1324 O O . ASP A 1 164 ? 23.201 6.868 -5.080 1.00 92.88 164 ASP A O 1
ATOM 1328 N N . GLU A 1 165 ? 25.063 7.236 -6.267 1.00 91.50 165 GLU A N 1
ATOM 1329 C CA . GLU A 1 165 ? 25.193 8.661 -5.908 1.00 91.50 165 GLU A CA 1
ATOM 1330 C C . GLU A 1 165 ? 23.979 9.515 -6.307 1.00 91.50 165 GLU A C 1
ATOM 1332 O O . GLU A 1 165 ? 23.775 10.596 -5.760 1.00 91.50 165 GLU A O 1
ATOM 1337 N N . LYS A 1 166 ? 23.168 9.040 -7.258 1.00 87.75 166 LYS A N 1
ATOM 1338 C CA . LYS A 1 166 ? 21.949 9.708 -7.728 1.00 87.75 166 LYS A CA 1
ATOM 1339 C C . LYS A 1 166 ? 20.691 9.160 -7.054 1.00 87.75 166 LYS A C 1
ATOM 1341 O O . LYS A 1 166 ? 19.592 9.593 -7.383 1.00 87.75 166 LYS A O 1
ATOM 1346 N N . GLY A 1 167 ? 20.839 8.214 -6.128 1.00 89.62 167 GLY A N 1
ATOM 1347 C CA . GLY A 1 167 ? 19.728 7.576 -5.438 1.00 89.62 167 GLY A CA 1
ATOM 1348 C C . GLY A 1 167 ? 19.030 6.486 -6.251 1.00 89.62 167 GLY A C 1
ATOM 1349 O O . GLY A 1 167 ? 17.947 6.067 -5.847 1.00 89.62 167 GLY A O 1
ATOM 1350 N N . ASN A 1 168 ? 19.600 5.998 -7.362 1.00 90.00 168 ASN A N 1
ATOM 1351 C CA . ASN A 1 168 ? 18.998 4.893 -8.116 1.00 90.00 168 ASN A CA 1
ATOM 1352 C C . ASN A 1 168 ? 19.340 3.546 -7.479 1.00 90.00 168 ASN A C 1
ATOM 1354 O O . ASN A 1 168 ? 20.467 3.313 -7.034 1.00 90.00 168 ASN A O 1
ATOM 1358 N N . LEU A 1 169 ? 18.372 2.630 -7.489 1.00 93.56 169 LEU A N 1
ATOM 1359 C CA . LEU A 1 169 ? 18.536 1.284 -6.953 1.00 93.56 169 LEU A CA 1
ATOM 1360 C C . LEU A 1 169 ? 19.365 0.400 -7.888 1.00 93.56 169 LEU A C 1
ATOM 1362 O O . LEU A 1 169 ? 18.992 0.149 -9.031 1.00 93.56 169 LEU A O 1
ATOM 1366 N N . GLN A 1 170 ? 20.447 -0.150 -7.348 1.00 95.06 170 GLN A N 1
ATOM 1367 C CA . GLN A 1 170 ? 21.359 -1.067 -8.021 1.00 95.06 170 GLN A CA 1
ATOM 1368 C C . GLN A 1 170 ? 21.311 -2.452 -7.371 1.00 95.06 170 GLN A C 1
ATOM 1370 O O . GLN A 1 170 ? 21.182 -2.567 -6.155 1.00 95.06 170 GLN A O 1
ATOM 1375 N N . GLY A 1 171 ? 21.478 -3.509 -8.173 1.00 95.19 171 GLY A N 1
ATOM 1376 C CA . GLY A 1 171 ? 21.643 -4.885 -7.676 1.00 95.19 171 GLY A CA 1
ATOM 1377 C C . GLY A 1 171 ? 20.365 -5.584 -7.198 1.00 95.19 171 GLY A C 1
ATOM 1378 O O . GLY A 1 171 ? 20.449 -6.676 -6.643 1.00 95.19 171 GLY A O 1
ATOM 1379 N N . TRP A 1 172 ? 19.189 -4.993 -7.416 1.00 95.94 172 TRP A N 1
ATOM 1380 C CA . TRP A 1 172 ? 17.924 -5.636 -7.066 1.00 95.94 172 TRP A CA 1
ATOM 1381 C C . TRP A 1 172 ? 17.565 -6.771 -8.033 1.00 95.94 172 TRP A C 1
ATOM 1383 O O . TRP A 1 172 ? 17.649 -6.618 -9.254 1.00 95.94 172 TRP A O 1
ATOM 1393 N N . VAL A 1 173 ? 17.144 -7.904 -7.463 1.00 95.50 173 VAL A N 1
ATOM 1394 C CA . VAL A 1 173 ? 16.721 -9.106 -8.199 1.00 95.50 173 VAL A CA 1
ATOM 1395 C C . VAL A 1 173 ? 15.259 -9.440 -7.915 1.00 95.50 173 VAL A C 1
ATOM 1397 O O . VAL A 1 173 ? 14.504 -9.622 -8.862 1.00 95.50 173 VAL A O 1
ATOM 1400 N N . ALA A 1 174 ? 14.880 -9.548 -6.637 1.00 95.06 174 ALA A N 1
ATOM 1401 C CA . ALA A 1 174 ? 13.523 -9.819 -6.159 1.00 95.06 174 ALA A CA 1
ATOM 1402 C C . ALA A 1 174 ? 13.413 -9.502 -4.655 1.00 95.06 174 ALA A C 1
ATOM 1404 O O . ALA A 1 174 ? 14.430 -9.420 -3.960 1.00 95.06 174 ALA A O 1
ATOM 1405 N N . GLY A 1 175 ? 12.186 -9.389 -4.142 1.00 94.62 175 GLY A N 1
ATOM 1406 C CA . GLY A 1 175 ? 11.919 -9.108 -2.728 1.00 94.62 175 GLY A CA 1
ATOM 1407 C C . GLY A 1 175 ? 12.017 -7.621 -2.361 1.00 94.62 175 GLY A C 1
ATOM 1408 O O . GLY A 1 175 ? 12.070 -6.752 -3.230 1.00 94.62 175 GLY A O 1
ATOM 1409 N N . ILE A 1 176 ? 12.041 -7.329 -1.061 1.00 95.69 176 ILE A N 1
ATOM 1410 C CA . ILE A 1 176 ? 12.194 -5.980 -0.506 1.00 95.69 176 ILE A CA 1
ATOM 1411 C C . ILE A 1 176 ? 13.689 -5.614 -0.556 1.00 95.69 176 ILE A C 1
ATOM 1413 O O . ILE A 1 176 ? 14.487 -6.306 0.085 1.00 95.69 176 ILE A O 1
ATOM 1417 N N . PRO A 1 177 ? 14.100 -4.560 -1.292 1.00 96.88 177 PRO A N 1
ATOM 1418 C CA . PRO A 1 177 ? 15.512 -4.200 -1.436 1.00 96.88 177 PRO A CA 1
ATOM 1419 C C . PRO A 1 177 ? 16.167 -3.795 -0.111 1.00 96.88 177 PRO A C 1
ATOM 1421 O O . PRO A 1 177 ? 17.298 -4.195 0.154 1.00 96.88 177 PRO A O 1
ATOM 1424 N N . PHE A 1 178 ? 15.453 -3.054 0.740 1.00 97.81 178 PHE A N 1
ATOM 1425 C CA . PHE A 1 178 ? 15.954 -2.549 2.019 1.00 97.81 178 PHE A CA 1
ATOM 1426 C C . PHE A 1 178 ? 15.013 -2.938 3.169 1.00 97.81 178 PHE A C 1
ATOM 1428 O O . PHE A 1 178 ? 14.255 -2.100 3.648 1.00 97.81 178 PHE A O 1
ATOM 1435 N N . PRO A 1 179 ? 15.031 -4.189 3.667 1.00 95.38 179 PRO A N 1
ATOM 1436 C CA . PRO A 1 179 ? 14.097 -4.644 4.709 1.00 95.38 179 PRO A CA 1
ATOM 1437 C C . PRO A 1 179 ? 14.171 -3.863 6.031 1.00 95.38 179 PRO A C 1
ATOM 1439 O O . PRO A 1 179 ? 13.233 -3.899 6.821 1.00 95.38 179 PRO A O 1
ATOM 1442 N N . LYS A 1 180 ? 15.292 -3.175 6.277 1.00 94.69 180 LYS A N 1
ATOM 1443 C CA . LYS A 1 180 ? 15.528 -2.294 7.429 1.00 94.69 180 LYS A CA 1
ATOM 1444 C C . LYS A 1 180 ? 15.967 -0.921 6.907 1.00 94.69 180 LYS A C 1
ATOM 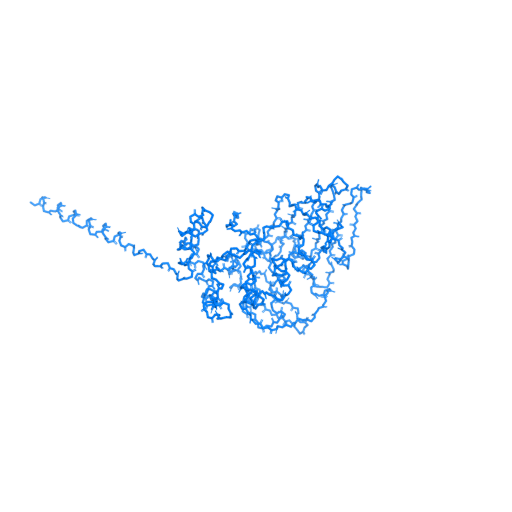1446 O O . LYS A 1 180 ? 17.164 -0.625 6.969 1.00 94.69 180 LYS A O 1
ATOM 1451 N N . PRO A 1 181 ? 15.050 -0.153 6.294 1.00 95.69 181 PRO A N 1
ATOM 1452 C CA . PRO A 1 181 ? 15.412 1.076 5.610 1.00 95.69 181 PRO A CA 1
ATOM 1453 C C . PRO A 1 181 ? 15.842 2.147 6.622 1.00 95.69 181 PRO A C 1
ATOM 1455 O O . PRO A 1 181 ? 15.293 2.236 7.716 1.00 95.69 181 PRO A O 1
ATOM 1458 N N . LYS A 1 182 ? 16.834 2.955 6.256 1.00 93.94 182 LYS A N 1
ATOM 1459 C CA . LYS A 1 182 ? 17.421 4.028 7.075 1.00 93.94 182 LYS A CA 1
ATOM 1460 C C . LYS A 1 182 ? 17.184 5.416 6.497 1.00 93.94 182 LYS A C 1
ATOM 1462 O O . LYS A 1 182 ? 17.420 6.411 7.174 1.00 93.94 182 LYS A O 1
ATOM 1467 N N . THR A 1 183 ? 16.785 5.492 5.231 1.00 95.81 183 THR A N 1
ATOM 1468 C CA . THR A 1 183 ? 16.580 6.753 4.516 1.00 95.81 183 THR A CA 1
ATOM 1469 C C . THR A 1 183 ? 15.229 6.756 3.816 1.00 95.81 183 THR A C 1
ATOM 1471 O O . THR A 1 183 ? 14.683 5.699 3.492 1.00 95.81 183 THR A O 1
ATOM 1474 N N . ALA A 1 184 ? 14.703 7.949 3.534 1.00 95.38 184 ALA A N 1
ATOM 1475 C CA . ALA A 1 184 ? 13.459 8.097 2.784 1.00 95.38 184 ALA A CA 1
ATOM 1476 C C . ALA A 1 184 ? 13.538 7.429 1.400 1.00 95.38 184 ALA A C 1
ATOM 1478 O O . ALA A 1 184 ? 12.601 6.755 0.984 1.00 95.38 184 ALA A O 1
ATOM 1479 N N . LEU A 1 185 ? 14.685 7.534 0.718 1.00 94.94 185 LEU A N 1
ATOM 1480 C CA . LEU A 1 185 ? 14.895 6.894 -0.583 1.00 94.94 185 LEU A CA 1
ATOM 1481 C C . LEU A 1 185 ? 14.812 5.366 -0.507 1.00 94.94 185 LEU A C 1
ATOM 1483 O O . LEU A 1 185 ? 14.214 4.747 -1.383 1.00 94.94 185 LEU A O 1
ATOM 1487 N N . GLU A 1 186 ? 15.362 4.744 0.537 1.00 96.19 186 GLU A N 1
ATOM 1488 C CA . GLU A 1 186 ? 15.246 3.293 0.723 1.00 96.19 186 GLU A CA 1
ATOM 1489 C C . GLU A 1 186 ? 13.785 2.855 0.918 1.00 96.19 186 GLU A C 1
ATOM 1491 O O . GLU A 1 186 ? 13.370 1.838 0.359 1.00 96.19 186 GLU A O 1
ATOM 1496 N N . ILE A 1 187 ? 12.981 3.642 1.644 1.00 94.81 187 ILE A N 1
ATOM 1497 C CA . ILE A 1 187 ? 11.539 3.394 1.821 1.00 94.81 187 ILE A CA 1
ATOM 1498 C C . ILE A 1 187 ? 10.803 3.488 0.481 1.00 94.81 187 ILE A C 1
ATOM 1500 O O . ILE A 1 187 ? 10.006 2.609 0.152 1.00 94.81 187 ILE A O 1
ATOM 1504 N N . VAL A 1 188 ? 11.088 4.517 -0.315 1.00 93.25 188 VAL A N 1
ATOM 1505 C CA . VAL A 1 188 ? 10.436 4.711 -1.617 1.00 93.25 188 VAL A CA 1
ATOM 1506 C C . VAL A 1 188 ? 10.806 3.586 -2.581 1.00 93.25 188 VAL A C 1
ATOM 1508 O O . VAL A 1 188 ? 9.926 3.039 -3.239 1.00 93.25 188 VAL A O 1
ATOM 1511 N N . HIS A 1 189 ? 12.073 3.160 -2.613 1.00 93.94 189 HIS A N 1
ATOM 1512 C CA . HIS A 1 189 ? 12.488 2.003 -3.413 1.00 93.94 189 HIS A CA 1
ATOM 1513 C C . HIS A 1 189 ? 11.840 0.703 -2.945 1.00 93.94 189 HIS A C 1
ATOM 1515 O O . HIS A 1 189 ? 11.484 -0.126 -3.780 1.00 93.94 189 HIS A O 1
ATOM 1521 N N . ASN A 1 190 ? 11.642 0.515 -1.637 1.00 94.19 190 ASN A N 1
ATOM 1522 C CA . ASN A 1 190 ? 10.852 -0.613 -1.149 1.00 94.19 190 ASN A CA 1
ATOM 1523 C C . ASN A 1 190 ? 9.434 -0.563 -1.716 1.00 94.19 190 ASN A C 1
ATOM 1525 O O . ASN A 1 190 ? 8.996 -1.551 -2.297 1.00 94.19 190 ASN A O 1
ATOM 1529 N N . TYR A 1 191 ? 8.750 0.579 -1.605 1.00 91.06 191 TYR A N 1
ATOM 1530 C CA . TYR A 1 191 ? 7.392 0.752 -2.119 1.00 91.06 191 TYR A CA 1
ATOM 1531 C C . TYR A 1 191 ? 7.315 0.513 -3.634 1.00 91.06 191 TYR A C 1
ATOM 1533 O O . TYR A 1 191 ? 6.468 -0.240 -4.117 1.00 91.06 191 TYR A O 1
ATOM 1541 N N . ASP A 1 192 ? 8.260 1.063 -4.395 1.00 90.19 192 ASP A N 1
ATOM 1542 C CA . ASP A 1 192 ? 8.363 0.875 -5.842 1.00 90.19 192 ASP A CA 1
ATOM 1543 C C . ASP A 1 192 ? 8.539 -0.611 -6.220 1.00 90.19 192 ASP A C 1
ATOM 1545 O O . ASP A 1 192 ? 7.930 -1.101 -7.176 1.00 90.19 192 ASP A O 1
ATOM 1549 N N . ARG A 1 193 ? 9.288 -1.374 -5.412 1.00 90.38 193 ARG A N 1
ATOM 1550 C CA . ARG A 1 193 ? 9.510 -2.819 -5.602 1.00 90.38 193 ARG A CA 1
ATOM 1551 C C . ARG A 1 193 ? 8.437 -3.726 -4.996 1.00 90.38 193 ARG A C 1
ATOM 1553 O O . ARG A 1 193 ? 8.475 -4.926 -5.253 1.00 90.38 193 ARG A O 1
ATOM 1560 N N . LEU A 1 194 ? 7.452 -3.188 -4.269 1.00 86.69 194 LEU A N 1
ATOM 1561 C CA . LEU A 1 194 ? 6.296 -3.966 -3.811 1.00 86.69 194 LEU A CA 1
ATOM 1562 C C . LEU A 1 194 ? 5.387 -4.342 -4.989 1.00 86.69 194 LEU A C 1
ATOM 1564 O O . LEU A 1 194 ? 4.555 -3.581 -5.456 1.00 86.69 194 LEU A O 1
ATOM 1568 N N . THR A 1 195 ? 5.529 -5.545 -5.495 1.00 78.00 195 THR A N 1
ATOM 1569 C CA . THR A 1 195 ? 4.635 -6.172 -6.465 1.00 78.00 195 THR A CA 1
ATOM 1570 C C . THR A 1 195 ? 3.173 -6.206 -5.998 1.00 78.00 195 THR A C 1
ATOM 1572 O O . THR A 1 195 ? 2.878 -6.652 -4.883 1.00 78.00 195 THR A O 1
ATOM 1575 N N . ILE A 1 196 ? 2.238 -5.886 -6.891 1.00 76.12 196 ILE A N 1
ATOM 1576 C CA . ILE A 1 196 ? 0.809 -6.123 -6.654 1.00 76.12 196 ILE A CA 1
ATOM 1577 C C . ILE A 1 196 ? 0.532 -7.631 -6.561 1.00 76.12 196 ILE A C 1
ATOM 1579 O O . ILE A 1 196 ? 0.871 -8.384 -7.470 1.00 76.12 196 ILE A O 1
ATOM 1583 N N . MET A 1 197 ? -0.070 -8.073 -5.450 1.00 73.56 197 MET A N 1
ATOM 1584 C CA . MET A 1 197 ? -0.442 -9.478 -5.185 1.00 73.56 197 MET A CA 1
ATOM 1585 C C . MET A 1 197 ? 0.701 -10.508 -5.349 1.00 73.56 197 MET A C 1
ATOM 1587 O O . MET A 1 197 ? 0.466 -11.702 -5.542 1.00 73.56 197 MET A O 1
ATOM 1591 N N . GLY A 1 198 ? 1.959 -10.081 -5.222 1.00 77.44 198 GLY A N 1
ATOM 1592 C CA . GLY A 1 198 ? 3.141 -10.937 -5.370 1.00 77.44 198 GLY A CA 1
ATOM 1593 C C . GLY A 1 198 ? 3.702 -10.975 -6.789 1.00 77.44 198 GLY A C 1
ATOM 1594 O O . GLY A 1 198 ? 4.804 -10.507 -7.003 1.00 77.44 198 GLY A O 1
ATOM 1595 N N . ASP A 1 199 ? 2.969 -11.499 -7.771 1.00 89.50 199 ASP A N 1
ATOM 1596 C CA . ASP A 1 199 ? 3.497 -11.610 -9.147 1.00 89.50 199 ASP A CA 1
ATOM 1597 C C . ASP A 1 199 ? 2.514 -11.143 -10.211 1.00 89.50 199 ASP A C 1
ATOM 1599 O O . ASP A 1 199 ? 2.910 -10.459 -11.153 1.00 89.50 199 ASP A O 1
ATOM 1603 N N . ASN A 1 200 ? 1.246 -11.536 -10.082 1.00 88.69 200 ASN A N 1
ATOM 1604 C CA . ASN A 1 200 ? 0.213 -11.228 -11.059 1.00 88.69 200 ASN A CA 1
ATOM 1605 C C . ASN A 1 200 ? -1.097 -10.923 -10.332 1.00 88.69 200 ASN A C 1
ATOM 1607 O O . ASN A 1 200 ? -1.376 -11.492 -9.275 1.00 88.69 200 ASN A O 1
ATOM 1611 N N . LEU A 1 201 ? -1.914 -10.076 -10.942 1.00 88.69 201 LEU A N 1
ATOM 1612 C CA . LEU A 1 201 ? -3.282 -9.806 -10.532 1.00 88.69 201 LEU A CA 1
ATOM 1613 C C . LEU A 1 201 ? -4.180 -9.964 -11.752 1.00 88.69 201 LEU A C 1
ATOM 1615 O O . LEU A 1 201 ? -3.883 -9.439 -12.819 1.00 88.69 201 LEU A O 1
ATOM 1619 N N . ASN A 1 202 ? -5.294 -10.654 -11.568 1.00 89.56 202 ASN A N 1
ATOM 1620 C CA . ASN A 1 202 ? -6.437 -10.567 -12.458 1.00 89.56 202 ASN A CA 1
ATOM 1621 C C . ASN A 1 202 ? -7.651 -10.343 -11.565 1.00 89.56 202 ASN A C 1
ATOM 1623 O O . ASN A 1 202 ? -7.931 -11.162 -10.685 1.00 89.56 202 ASN A O 1
ATOM 1627 N N . SER A 1 203 ? -8.304 -9.199 -11.720 1.00 86.94 203 SER A N 1
ATOM 1628 C CA . SER A 1 203 ? -9.463 -8.867 -10.912 1.00 86.94 203 SER A CA 1
ATOM 1629 C C . SER A 1 203 ? -10.731 -9.474 -11.516 1.00 86.94 203 SER A C 1
ATOM 1631 O O . SER A 1 203 ? -10.928 -9.487 -12.729 1.00 86.94 203 SER A O 1
ATOM 1633 N N . LEU A 1 204 ? -11.675 -9.871 -10.660 1.00 86.56 204 LEU A N 1
ATOM 1634 C CA . LEU A 1 204 ? -13.080 -9.785 -11.068 1.00 86.56 204 LEU A CA 1
ATOM 1635 C C . LEU A 1 204 ? -13.408 -8.313 -11.383 1.00 86.56 204 LEU A C 1
ATOM 1637 O O . LEU A 1 204 ? -12.690 -7.433 -10.893 1.00 86.56 204 LEU A O 1
ATOM 1641 N N . PRO A 1 205 ? -14.453 -8.013 -12.177 1.00 90.00 205 PRO A N 1
ATOM 1642 C CA . PRO A 1 205 ? -14.806 -6.634 -12.481 1.00 90.00 205 PRO A CA 1
ATOM 1643 C C . PRO A 1 205 ? -14.892 -5.776 -11.212 1.00 90.00 205 PRO A C 1
ATOM 1645 O O . PRO A 1 205 ? -15.732 -6.013 -10.343 1.00 90.00 205 PRO A O 1
ATOM 1648 N N . LEU A 1 206 ? -13.994 -4.801 -11.109 1.00 89.81 206 LEU A N 1
ATOM 1649 C CA . LEU A 1 206 ? -13.942 -3.817 -10.040 1.00 89.81 206 LEU A CA 1
ATOM 1650 C C . LEU A 1 206 ? -14.953 -2.718 -10.355 1.00 89.81 206 LEU A C 1
ATOM 1652 O O . LEU A 1 206 ? -14.973 -2.206 -11.474 1.00 89.81 206 LEU A O 1
ATOM 1656 N N . GLY A 1 207 ? -15.785 -2.371 -9.374 1.00 89.19 207 GLY A N 1
ATOM 1657 C CA . GLY A 1 207 ? -16.714 -1.248 -9.456 1.00 89.19 207 GLY A CA 1
ATOM 1658 C C . GLY A 1 207 ? -16.096 0.013 -8.860 1.00 89.19 207 GLY A C 1
ATOM 1659 O O . GLY A 1 207 ? -15.666 -0.002 -7.709 1.00 89.19 207 GLY A O 1
ATOM 1660 N N . PHE A 1 208 ? -16.087 1.097 -9.627 1.00 88.19 208 PHE A N 1
ATOM 1661 C CA . PHE A 1 208 ? -15.647 2.419 -9.199 1.00 88.19 208 PHE A CA 1
ATOM 1662 C C . PHE A 1 208 ? -16.841 3.370 -9.218 1.00 88.19 208 PHE A C 1
ATOM 1664 O O . PHE A 1 208 ? -17.441 3.601 -10.265 1.00 88.19 208 PHE A O 1
ATOM 1671 N N . GLY A 1 209 ? -17.210 3.906 -8.056 1.00 89.50 209 GLY A N 1
ATOM 1672 C CA . GLY A 1 209 ? -18.212 4.966 -7.960 1.00 89.50 209 GLY A CA 1
ATOM 1673 C C . GLY A 1 209 ? -17.538 6.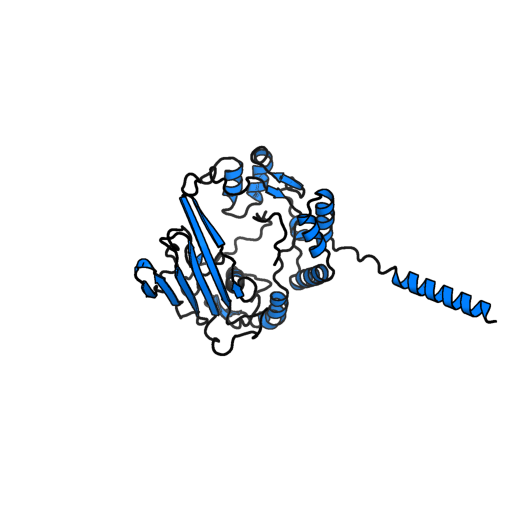329 -8.036 1.00 89.50 209 GLY A C 1
ATOM 1674 O O . GLY A 1 209 ? -16.595 6.574 -7.286 1.00 89.50 209 GLY A O 1
ATOM 1675 N N . TYR A 1 210 ? -18.007 7.206 -8.922 1.00 89.94 210 TYR A N 1
ATOM 1676 C CA . TYR A 1 210 ? -17.571 8.603 -8.976 1.00 89.94 210 TYR A CA 1
ATOM 1677 C C . TYR A 1 210 ? -18.621 9.460 -8.292 1.00 89.94 210 TYR A C 1
ATOM 1679 O O . TYR A 1 210 ? -19.818 9.318 -8.558 1.00 89.94 210 TYR A O 1
ATOM 1687 N N . TYR A 1 211 ? -18.161 10.321 -7.392 1.00 88.81 211 TYR A N 1
ATOM 1688 C CA . TYR A 1 211 ? -19.013 11.080 -6.492 1.00 88.81 211 TYR A CA 1
ATOM 1689 C C . TYR A 1 211 ? -18.776 12.568 -6.695 1.00 88.81 211 TYR A C 1
ATOM 1691 O O . TYR A 1 211 ? -17.642 13.039 -6.609 1.00 88.81 211 TYR A O 1
ATOM 1699 N N . GLY A 1 212 ? -19.862 13.298 -6.929 1.00 89.25 212 GLY A N 1
ATOM 1700 C CA . GLY A 1 212 ? -19.838 14.750 -6.995 1.00 89.25 212 GLY A CA 1
ATOM 1701 C C . GLY A 1 212 ? -19.492 15.364 -5.642 1.00 89.25 212 GLY A C 1
ATOM 1702 O O . GLY A 1 212 ? -19.517 14.696 -4.608 1.00 89.25 212 GLY A O 1
ATOM 1703 N N . ARG A 1 213 ? -19.228 16.675 -5.629 1.00 87.44 213 ARG A N 1
ATOM 1704 C CA . ARG A 1 213 ? -18.886 17.437 -4.408 1.00 87.44 213 ARG A CA 1
ATOM 1705 C C . ARG A 1 213 ? -19.926 17.309 -3.287 1.00 87.44 213 ARG A C 1
ATOM 1707 O O . ARG A 1 213 ? -19.604 17.508 -2.121 1.00 87.44 213 ARG A O 1
ATOM 1714 N N . ASP A 1 214 ? -21.181 17.030 -3.625 1.00 86.94 214 ASP A N 1
ATOM 1715 C CA . ASP A 1 214 ? -22.262 16.844 -2.656 1.00 86.94 214 ASP A CA 1
ATOM 1716 C C . ASP A 1 214 ? -22.332 15.416 -2.081 1.00 86.94 214 ASP A C 1
ATOM 1718 O O . ASP A 1 214 ? -23.249 15.117 -1.318 1.00 86.94 214 ASP A O 1
ATOM 1722 N N . GLY A 1 215 ? -21.374 14.548 -2.424 1.00 86.81 215 GLY A N 1
ATOM 1723 C CA . GLY A 1 215 ? -21.309 13.156 -1.986 1.00 86.81 215 GLY A CA 1
ATOM 1724 C C . GLY A 1 215 ? -22.271 12.227 -2.723 1.00 86.81 215 GLY A C 1
ATOM 1725 O O . GLY A 1 215 ? -22.352 11.045 -2.380 1.00 86.81 215 GLY A O 1
ATOM 1726 N N . LYS A 1 216 ? -23.005 12.715 -3.734 1.00 89.56 216 LYS A N 1
ATOM 1727 C CA . LYS A 1 216 ? -23.886 11.870 -4.546 1.00 89.56 216 LYS A CA 1
ATOM 1728 C C . LYS A 1 216 ? -23.098 11.164 -5.632 1.00 89.56 216 LYS A C 1
ATOM 1730 O O . LYS A 1 216 ? -22.252 11.759 -6.292 1.00 89.56 216 LYS A O 1
ATOM 1735 N N . GLN A 1 217 ? -23.414 9.890 -5.838 1.00 90.25 217 GLN A N 1
ATOM 1736 C CA . GLN A 1 217 ? -22.829 9.128 -6.929 1.00 90.25 217 GLN A CA 1
ATOM 1737 C C . GLN A 1 217 ? -23.355 9.654 -8.270 1.00 90.25 217 GLN A C 1
ATOM 1739 O O . GLN A 1 217 ? -24.557 9.616 -8.531 1.00 90.25 217 GLN A O 1
ATOM 1744 N N . GLU A 1 218 ? -22.450 10.131 -9.118 1.00 91.62 218 GLU A N 1
ATOM 1745 C CA . GLU A 1 218 ? -22.754 10.655 -10.453 1.00 91.62 218 GLU A CA 1
ATOM 1746 C C . GLU A 1 218 ? -22.568 9.585 -11.533 1.00 91.62 218 GLU A C 1
ATOM 1748 O O . GLU A 1 218 ? -23.279 9.572 -12.540 1.00 91.62 218 GLU A O 1
ATOM 1753 N N . ARG A 1 219 ? -21.616 8.667 -11.322 1.00 91.12 219 ARG A N 1
ATOM 1754 C CA . ARG A 1 219 ? -21.258 7.622 -12.285 1.00 91.12 219 ARG A CA 1
ATOM 1755 C C . ARG A 1 219 ? -20.789 6.358 -11.571 1.00 91.12 219 ARG A C 1
ATOM 1757 O O . ARG A 1 219 ? -20.282 6.388 -10.452 1.00 91.12 219 ARG A O 1
ATOM 1764 N N . GLU A 1 220 ? -20.980 5.226 -12.230 1.00 92.25 220 GLU A N 1
ATOM 1765 C CA . GLU A 1 220 ? -20.352 3.958 -11.872 1.00 92.25 220 GLU A CA 1
ATOM 1766 C C . GLU A 1 220 ? -19.556 3.488 -13.085 1.00 92.25 220 GLU A C 1
ATOM 1768 O O . GLU A 1 220 ? -20.063 3.520 -14.207 1.00 92.25 220 GLU A O 1
ATOM 1773 N N . GLU A 1 221 ? -18.333 3.030 -12.863 1.00 93.12 221 GLU A N 1
ATOM 1774 C CA . GLU A 1 221 ? -17.521 2.355 -13.864 1.00 93.12 221 GLU A CA 1
ATOM 1775 C C . GLU A 1 221 ? -17.237 0.931 -13.409 1.00 93.12 221 GLU A C 1
ATOM 1777 O O . GLU A 1 221 ? -17.037 0.671 -12.224 1.00 93.12 221 GLU A O 1
ATOM 1782 N N . LYS A 1 222 ? -17.229 -0.010 -14.354 1.00 93.81 222 LYS A N 1
ATOM 1783 C CA . LYS A 1 222 ? -16.784 -1.380 -14.086 1.00 93.81 222 LYS A CA 1
ATOM 1784 C C . LYS A 1 222 ? -15.630 -1.691 -14.997 1.00 93.81 222 LYS A C 1
ATOM 1786 O O . LYS A 1 222 ? -15.785 -1.598 -16.216 1.00 93.81 222 LYS A O 1
ATOM 1791 N N . ILE A 1 223 ? -14.507 -2.081 -14.418 1.00 92.38 223 ILE A N 1
ATOM 1792 C CA . ILE A 1 223 ? -13.300 -2.409 -15.169 1.00 92.38 223 ILE A CA 1
ATOM 1793 C C . ILE A 1 223 ? -12.730 -3.739 -14.694 1.00 92.38 223 ILE A C 1
ATOM 1795 O O . ILE A 1 223 ? -12.857 -4.107 -13.531 1.00 92.38 223 ILE A O 1
ATOM 1799 N N . GLU A 1 224 ? -12.054 -4.441 -15.582 1.00 93.62 224 GLU A N 1
ATOM 1800 C CA . GLU A 1 224 ? -11.113 -5.484 -15.195 1.00 93.62 224 GLU A CA 1
ATOM 1801 C C . GLU A 1 224 ? -9.722 -4.874 -15.103 1.00 93.62 224 GLU A C 1
ATOM 1803 O O . GLU A 1 224 ? -9.315 -4.138 -16.002 1.00 93.62 224 GLU A O 1
ATOM 1808 N N . LEU A 1 225 ? -9.001 -5.192 -14.032 1.00 91.12 225 LEU A N 1
ATOM 1809 C CA . LEU A 1 225 ? -7.610 -4.829 -13.823 1.00 91.12 225 LEU A CA 1
ATOM 1810 C C . LEU A 1 225 ? -6.749 -6.082 -13.937 1.00 91.12 225 LEU A C 1
ATOM 1812 O O . LEU A 1 225 ? -6.957 -7.068 -13.226 1.00 91.12 225 LEU A O 1
ATOM 1816 N N . HIS A 1 226 ? -5.730 -6.001 -14.783 1.00 92.19 226 HIS A N 1
ATOM 1817 C CA . HIS A 1 226 ? -4.734 -7.049 -14.954 1.00 92.19 226 HIS A CA 1
ATOM 1818 C C . HIS A 1 226 ? -3.347 -6.487 -14.669 1.00 92.19 226 HIS A C 1
ATOM 1820 O O . HIS A 1 226 ? -3.008 -5.397 -15.130 1.00 92.19 226 HIS A O 1
ATOM 1826 N N . TRP A 1 227 ? -2.534 -7.238 -13.935 1.00 92.06 227 TRP A N 1
ATOM 1827 C CA . TRP A 1 227 ? -1.158 -6.885 -13.603 1.00 92.06 227 TRP A CA 1
ATOM 1828 C C . TRP A 1 227 ? -0.245 -8.090 -13.756 1.00 92.06 227 TRP A C 1
ATOM 1830 O O . TRP A 1 227 ? -0.609 -9.197 -13.362 1.00 92.06 227 TRP A O 1
ATOM 1840 N N . GLN A 1 228 ? 0.956 -7.867 -14.277 1.00 93.56 228 GLN A N 1
ATOM 1841 C CA . GLN A 1 228 ? 1.955 -8.904 -14.488 1.00 93.56 228 GLN A CA 1
ATOM 1842 C C . GLN A 1 228 ? 3.356 -8.345 -14.247 1.00 93.56 228 GLN A C 1
ATOM 1844 O O . GLN A 1 228 ? 3.816 -7.481 -14.994 1.00 93.56 228 GLN A O 1
ATOM 1849 N N . ASN A 1 229 ? 4.072 -8.908 -13.278 1.00 93.75 229 ASN A N 1
ATOM 1850 C CA . ASN A 1 229 ? 5.502 -8.660 -13.107 1.00 93.75 229 ASN A CA 1
ATOM 1851 C C . ASN A 1 229 ? 6.301 -9.626 -13.978 1.00 93.75 229 ASN A C 1
ATOM 1853 O O . ASN A 1 229 ? 6.061 -10.835 -13.969 1.00 93.75 229 ASN A O 1
ATOM 1857 N N . TYR A 1 230 ? 7.261 -9.111 -14.736 1.00 95.12 230 TYR A N 1
ATOM 1858 C CA . TYR A 1 230 ? 8.118 -9.923 -15.604 1.00 95.12 230 TYR A CA 1
ATOM 1859 C C . TYR A 1 230 ? 9.473 -10.207 -14.959 1.00 95.12 230 TYR A C 1
ATOM 1861 O O . TYR A 1 230 ? 10.060 -11.254 -15.222 1.00 95.12 230 TYR A O 1
ATOM 1869 N N . VAL A 1 231 ? 9.917 -9.339 -14.052 1.00 94.12 231 VAL A N 1
ATOM 1870 C CA . VAL A 1 231 ? 11.097 -9.512 -13.195 1.00 94.12 231 VAL A CA 1
ATOM 1871 C C . VAL A 1 231 ? 10.692 -9.395 -11.724 1.00 94.12 231 VAL A C 1
ATOM 1873 O O . VAL A 1 231 ? 9.596 -8.936 -11.414 1.00 94.12 231 VAL A O 1
ATOM 1876 N N . GLY A 1 232 ? 11.571 -9.792 -10.802 1.00 93.81 232 GLY A N 1
ATOM 1877 C CA . GLY A 1 232 ? 11.282 -9.697 -9.369 1.00 93.81 232 GLY A CA 1
ATOM 1878 C C . GLY A 1 232 ? 10.262 -10.701 -8.856 1.00 93.81 232 GLY A C 1
ATOM 1879 O O . GLY A 1 232 ? 9.715 -10.495 -7.777 1.00 93.81 232 GLY A O 1
ATOM 1880 N N . ARG A 1 233 ? 10.007 -11.770 -9.618 1.00 94.31 233 ARG A N 1
ATOM 1881 C CA . ARG A 1 233 ? 8.947 -12.735 -9.328 1.00 94.31 233 ARG A CA 1
ATOM 1882 C C . ARG A 1 233 ? 9.280 -13.616 -8.128 1.00 94.31 233 ARG A C 1
ATOM 1884 O O . ARG A 1 233 ? 10.415 -14.085 -8.005 1.00 94.31 233 ARG A O 1
ATOM 1891 N N . ILE A 1 234 ? 8.282 -13.879 -7.286 1.00 93.38 234 ILE A N 1
ATOM 1892 C CA . ILE A 1 234 ? 8.429 -14.562 -5.990 1.00 93.38 234 ILE A CA 1
ATOM 1893 C C . ILE A 1 234 ? 7.378 -15.645 -5.688 1.00 93.38 234 ILE A C 1
ATOM 1895 O O . ILE A 1 234 ? 7.583 -16.408 -4.747 1.00 93.38 234 ILE A O 1
ATOM 1899 N N . LYS A 1 235 ? 6.270 -15.747 -6.441 1.00 90.62 235 LYS A N 1
ATOM 1900 C CA . LYS A 1 235 ? 5.178 -16.713 -6.175 1.00 90.62 235 LYS A CA 1
ATOM 1901 C C . LYS A 1 235 ? 4.873 -17.708 -7.295 1.00 90.62 235 LYS A C 1
ATOM 1903 O O . LYS A 1 235 ? 4.567 -18.865 -7.020 1.00 90.62 235 LYS A O 1
ATOM 1908 N N . VAL A 1 236 ? 4.942 -17.286 -8.551 1.00 90.75 236 VAL A N 1
ATOM 1909 C CA . VAL A 1 236 ? 4.555 -18.055 -9.732 1.00 90.75 236 VAL A CA 1
ATOM 1910 C C . VAL A 1 236 ? 5.746 -18.177 -10.692 1.00 90.75 236 VAL A C 1
ATOM 1912 O O . VAL A 1 236 ? 6.190 -17.156 -11.231 1.00 90.75 236 VAL A O 1
ATOM 1915 N N . PRO A 1 237 ? 6.237 -19.403 -10.976 1.00 91.56 237 PRO A N 1
ATOM 1916 C CA . PRO A 1 237 ? 7.296 -19.622 -11.954 1.00 91.56 237 PRO A CA 1
ATOM 1917 C C . PRO A 1 237 ? 6.962 -19.002 -13.320 1.00 91.56 237 PRO A C 1
ATOM 1919 O O . PRO A 1 237 ? 5.788 -18.909 -13.685 1.00 91.56 237 PRO A O 1
ATOM 1922 N N . PRO A 1 238 ? 7.972 -18.622 -14.112 1.00 94.31 238 PRO A N 1
ATOM 1923 C CA . PRO A 1 238 ? 9.408 -18.736 -13.842 1.00 94.31 238 PRO A CA 1
ATOM 1924 C C . PRO A 1 238 ? 9.923 -17.698 -12.828 1.00 94.31 238 PRO A C 1
ATOM 1926 O O . PRO A 1 238 ? 9.383 -16.599 -12.712 1.00 94.31 238 PRO A O 1
ATOM 1929 N N . PHE A 1 239 ? 10.986 -18.062 -12.101 1.00 93.56 239 PHE A N 1
ATOM 1930 C CA . PHE A 1 239 ? 11.655 -17.199 -11.123 1.00 93.56 239 PHE A CA 1
ATOM 1931 C C . PHE A 1 239 ? 13.108 -16.913 -11.512 1.00 93.56 239 PHE A C 1
ATOM 1933 O O . PHE A 1 239 ? 13.780 -17.811 -12.019 1.00 93.56 239 PHE A O 1
ATOM 1940 N N . PRO A 1 240 ? 13.648 -15.725 -11.183 1.00 93.00 240 PRO A N 1
ATOM 1941 C CA . PRO A 1 240 ? 12.934 -14.515 -10.758 1.00 93.00 240 PRO A CA 1
ATOM 1942 C C . PRO A 1 240 ? 12.404 -13.698 -11.953 1.00 93.00 240 PRO A C 1
ATOM 1944 O O . PRO A 1 240 ? 11.859 -12.613 -11.761 1.00 93.00 240 PRO A O 1
ATOM 1947 N N . VAL A 1 241 ? 12.605 -14.189 -13.181 1.00 95.50 241 VAL A N 1
ATOM 1948 C CA . VAL A 1 241 ? 12.336 -13.471 -14.432 1.00 95.50 241 VAL A CA 1
ATOM 1949 C C . VAL A 1 241 ? 11.646 -14.388 -15.442 1.00 95.50 241 VAL A C 1
ATOM 1951 O O . VAL A 1 241 ? 11.935 -15.584 -15.491 1.00 95.50 241 VAL A O 1
ATOM 1954 N N . ILE A 1 242 ? 10.755 -13.824 -16.259 1.00 96.38 242 ILE A N 1
ATOM 1955 C CA . ILE A 1 242 ? 10.171 -14.490 -17.427 1.00 96.38 242 ILE A CA 1
ATOM 1956 C C . ILE A 1 242 ? 11.165 -14.430 -18.595 1.00 96.38 242 ILE A C 1
ATOM 1958 O O . ILE A 1 242 ? 11.494 -13.323 -19.024 1.00 96.38 242 ILE A O 1
ATOM 1962 N N . PRO A 1 243 ? 11.618 -15.582 -19.131 1.00 96.88 243 PRO A N 1
ATOM 1963 C CA . PRO A 1 243 ? 12.559 -15.606 -20.247 1.00 96.88 243 PRO A CA 1
ATOM 1964 C C . PRO A 1 243 ? 12.061 -14.798 -21.451 1.00 96.88 243 PRO A C 1
ATOM 1966 O O . PRO A 1 243 ? 10.924 -14.983 -21.892 1.00 96.88 243 PRO A O 1
ATOM 1969 N N . GLY A 1 244 ? 12.919 -13.929 -21.987 1.00 96.69 244 GLY A N 1
ATOM 1970 C CA . GLY A 1 244 ? 12.617 -13.062 -23.132 1.00 96.69 244 GLY A CA 1
ATOM 1971 C C . GLY A 1 244 ? 11.926 -11.739 -22.782 1.00 96.69 244 GLY A C 1
ATOM 1972 O O . GLY A 1 244 ? 11.517 -11.019 -23.690 1.00 96.69 244 GLY A O 1
ATOM 1973 N N . PHE A 1 245 ? 11.773 -11.428 -21.492 1.00 96.25 245 PHE A N 1
ATOM 1974 C CA . PHE A 1 245 ? 11.198 -10.176 -20.987 1.00 96.25 245 PHE A CA 1
ATOM 1975 C C . PHE A 1 245 ? 12.078 -9.530 -19.903 1.00 96.25 245 PHE A C 1
ATOM 1977 O O . PHE A 1 245 ? 11.582 -8.842 -19.014 1.00 96.25 245 PHE A O 1
ATOM 1984 N N . GLU A 1 246 ? 13.390 -9.767 -19.942 1.00 95.31 246 GLU A N 1
ATOM 1985 C CA . GLU A 1 246 ? 14.356 -9.300 -18.940 1.00 95.31 246 GLU A CA 1
ATOM 1986 C C . GLU A 1 246 ? 14.438 -7.763 -18.825 1.00 95.31 246 GLU A C 1
ATOM 1988 O O . GLU A 1 246 ? 14.899 -7.235 -17.806 1.00 95.31 246 GLU A O 1
ATOM 1993 N N . ASP A 1 247 ? 14.009 -7.050 -19.868 1.00 95.62 247 ASP A N 1
ATOM 1994 C CA . ASP A 1 247 ? 13.965 -5.592 -19.992 1.00 95.62 247 ASP A CA 1
ATOM 1995 C C . ASP A 1 247 ? 12.619 -4.977 -19.568 1.00 95.62 247 ASP A C 1
ATOM 1997 O O . ASP A 1 247 ? 12.527 -3.760 -19.382 1.00 95.62 247 ASP A O 1
ATOM 2001 N N . ILE A 1 248 ? 11.584 -5.797 -19.364 1.00 95.69 248 ILE A N 1
ATOM 2002 C CA . ILE A 1 248 ? 10.270 -5.356 -18.896 1.00 95.69 248 ILE A CA 1
ATOM 2003 C C . ILE A 1 248 ? 10.186 -5.579 -17.392 1.00 95.69 248 ILE A C 1
ATOM 2005 O O . ILE A 1 248 ? 10.373 -6.686 -16.900 1.00 95.69 248 ILE A O 1
ATOM 2009 N N . TYR A 1 249 ? 9.873 -4.522 -16.648 1.00 92.94 249 TYR A N 1
ATOM 2010 C CA . TYR A 1 249 ? 9.658 -4.638 -15.214 1.00 92.94 249 TYR A CA 1
ATOM 2011 C C . TYR A 1 249 ? 8.288 -5.264 -14.931 1.00 92.94 249 TYR A C 1
ATOM 2013 O O . TYR A 1 249 ? 8.182 -6.379 -14.413 1.00 92.94 249 TYR A O 1
ATOM 2021 N N . GLU A 1 250 ? 7.234 -4.572 -15.356 1.00 93.44 250 GLU A N 1
ATOM 2022 C CA . GLU A 1 250 ? 5.851 -4.998 -15.178 1.00 93.44 250 GLU A CA 1
ATOM 2023 C C . GLU A 1 250 ? 4.951 -4.428 -16.280 1.00 93.44 250 GLU A C 1
ATOM 2025 O O . GLU A 1 250 ? 5.300 -3.467 -16.979 1.00 93.44 250 GLU A O 1
ATOM 2030 N N . LYS A 1 251 ? 3.772 -5.027 -16.433 1.00 93.69 251 LYS A N 1
ATOM 2031 C CA . LYS A 1 251 ? 2.676 -4.473 -17.224 1.00 93.69 251 LYS A CA 1
ATOM 2032 C C . LYS A 1 251 ? 1.421 -4.420 -16.375 1.00 93.69 251 LYS A C 1
ATOM 2034 O O . LYS A 1 251 ? 1.073 -5.408 -15.734 1.00 93.69 251 LYS A O 1
ATOM 2039 N N . GLY A 1 252 ? 0.733 -3.290 -16.435 1.00 92.38 252 GLY A N 1
ATOM 2040 C CA . GLY A 1 252 ? -0.609 -3.135 -15.892 1.00 92.38 252 GLY A CA 1
ATOM 2041 C C . GLY A 1 252 ? -1.565 -2.766 -17.014 1.00 92.38 252 GLY A C 1
ATOM 2042 O O . GLY A 1 252 ? -1.196 -2.056 -17.954 1.00 92.38 252 GLY A O 1
ATOM 2043 N N . SER A 1 253 ? -2.785 -3.275 -16.945 1.00 92.44 253 SER A N 1
ATOM 2044 C CA . SER A 1 253 ? -3.801 -2.979 -17.940 1.00 92.44 253 SER A CA 1
ATOM 2045 C C . SER A 1 253 ? -5.191 -2.951 -17.353 1.00 92.44 253 SER A C 1
ATOM 2047 O O . SER A 1 253 ? -5.481 -3.687 -16.412 1.00 92.44 253 SER A O 1
ATOM 2049 N N . ILE A 1 254 ? -6.048 -2.149 -17.970 1.00 92.38 254 ILE A N 1
ATOM 2050 C CA . ILE A 1 254 ? -7.469 -2.128 -17.661 1.00 92.38 254 ILE A CA 1
ATOM 2051 C C . ILE A 1 254 ? -8.291 -2.405 -18.910 1.00 92.38 254 ILE A C 1
ATOM 2053 O O . ILE A 1 254 ? -7.897 -2.034 -20.021 1.00 92.38 254 ILE A O 1
ATOM 2057 N N . VAL A 1 255 ? -9.459 -3.004 -18.706 1.00 94.00 255 VAL A N 1
ATOM 2058 C CA . VAL A 1 255 ? -10.510 -3.124 -19.716 1.00 94.00 255 VAL A CA 1
ATOM 2059 C C . VAL A 1 255 ? -11.816 -2.656 -19.102 1.00 94.00 255 VAL A C 1
ATOM 2061 O O . VAL A 1 255 ? -12.285 -3.228 -18.123 1.00 94.00 255 VAL A O 1
ATOM 2064 N N . ALA A 1 256 ? -12.424 -1.627 -19.676 1.00 94.62 256 ALA A N 1
ATOM 2065 C CA . ALA A 1 256 ? -13.691 -1.114 -19.199 1.00 94.62 256 ALA A CA 1
ATOM 2066 C C . ALA A 1 256 ? -14.874 -1.901 -19.768 1.00 94.62 256 ALA A C 1
ATOM 2068 O O . ALA A 1 256 ? -14.995 -2.125 -20.975 1.00 94.62 256 ALA A O 1
ATOM 2069 N N . LEU A 1 257 ? -15.781 -2.294 -18.882 1.00 95.25 257 LEU A N 1
ATOM 2070 C CA . LEU A 1 257 ? -16.966 -3.095 -19.176 1.00 95.25 257 LEU A CA 1
ATOM 2071 C C . LEU A 1 257 ? -18.260 -2.275 -19.104 1.00 95.25 257 LEU A C 1
ATOM 2073 O O . LEU A 1 257 ? -19.236 -2.607 -19.779 1.00 95.25 257 LEU A O 1
ATOM 2077 N N . TYR A 1 258 ? -18.265 -1.214 -18.299 1.00 94.56 258 TYR A N 1
ATOM 2078 C CA . TYR A 1 258 ? -19.398 -0.320 -18.069 1.00 94.56 258 TYR A CA 1
ATOM 2079 C C . TYR A 1 258 ? -18.876 1.081 -17.708 1.00 94.56 258 TYR A C 1
ATOM 2081 O O . TYR A 1 258 ? -17.846 1.144 -17.028 1.00 94.56 258 TYR A O 1
ATOM 2089 N N . PRO A 1 259 ? -19.558 2.180 -18.090 1.00 93.00 259 PRO A N 1
ATOM 2090 C CA . PRO A 1 259 ? -20.838 2.276 -18.821 1.00 93.00 259 PRO A CA 1
ATOM 2091 C C . PRO A 1 259 ? -20.728 2.097 -20.344 1.00 93.00 259 PRO A C 1
ATOM 2093 O O . PRO A 1 259 ? -19.659 1.805 -20.870 1.00 93.00 259 PRO A O 1
ATOM 2096 N N . TYR A 1 260 ? -21.855 2.186 -21.065 1.00 91.62 260 TYR A N 1
ATOM 2097 C CA . TYR A 1 260 ? -21.943 1.891 -22.507 1.00 91.62 260 TYR A CA 1
ATOM 2098 C C . TYR A 1 260 ? -20.981 2.726 -23.369 1.00 91.62 260 TYR A C 1
ATOM 2100 O O . TYR A 1 260 ? -20.373 2.195 -24.293 1.00 91.62 260 TYR A O 1
ATOM 2108 N N . ASP A 1 261 ? -20.832 4.011 -23.053 1.00 89.62 261 ASP A N 1
ATOM 2109 C CA . ASP A 1 261 ? -19.922 4.960 -23.705 1.00 89.62 261 ASP A CA 1
ATOM 2110 C C . ASP A 1 261 ? -18.444 4.611 -23.500 1.00 89.62 261 ASP A C 1
ATOM 2112 O O . ASP A 1 261 ? -17.614 4.921 -24.357 1.00 89.62 261 ASP A O 1
ATOM 2116 N N . LEU A 1 262 ? -18.123 3.938 -22.394 1.00 91.31 262 LEU A N 1
ATOM 2117 C CA . LEU A 1 262 ? -16.765 3.530 -22.061 1.00 91.31 262 LEU A CA 1
ATOM 2118 C C . LEU A 1 262 ? -16.454 2.078 -22.451 1.00 91.31 262 LEU A C 1
ATOM 2120 O O . LEU A 1 262 ? -15.294 1.708 -22.640 1.00 91.31 262 LEU A O 1
ATOM 2124 N N . ARG A 1 263 ? -17.484 1.240 -22.570 1.00 94.88 263 ARG A N 1
ATOM 2125 C CA . ARG A 1 263 ? -17.352 -0.202 -22.768 1.00 94.88 263 ARG A CA 1
ATOM 2126 C C . ARG A 1 263 ? -16.427 -0.536 -23.939 1.00 94.88 263 ARG A C 1
ATOM 2128 O O . ARG A 1 263 ? -16.626 -0.108 -25.074 1.00 94.88 263 ARG A O 1
ATOM 2135 N N . GLY A 1 264 ? -15.442 -1.381 -23.652 1.00 94.44 264 GLY A N 1
ATOM 2136 C CA . GLY A 1 264 ? -14.413 -1.810 -24.589 1.00 94.44 264 GLY A CA 1
ATOM 2137 C C . GLY A 1 264 ? -13.179 -0.914 -24.610 1.00 94.44 264 GLY A C 1
ATOM 2138 O O . GLY A 1 264 ? -12.240 -1.245 -25.329 1.00 94.44 264 GLY A O 1
ATOM 2139 N N . PHE A 1 265 ? -13.147 0.197 -23.862 1.00 94.38 265 PHE A N 1
ATOM 2140 C CA . PHE A 1 265 ? -11.906 0.937 -23.650 1.00 94.38 265 PHE A CA 1
ATOM 2141 C C . PHE A 1 265 ? -10.897 0.016 -22.979 1.00 94.38 265 PHE A C 1
ATOM 2143 O O . PHE A 1 265 ? -11.218 -0.661 -22.005 1.00 94.38 265 PHE A O 1
ATOM 2150 N N . ALA A 1 266 ? -9.686 -0.019 -23.516 1.00 94.19 266 ALA A N 1
ATOM 2151 C CA . ALA A 1 266 ? -8.615 -0.826 -22.967 1.00 94.19 266 ALA A CA 1
ATOM 2152 C C . ALA A 1 266 ? -7.321 -0.032 -22.993 1.00 94.19 266 ALA A C 1
ATOM 2154 O O . ALA A 1 266 ? -7.060 0.716 -23.936 1.00 94.19 266 ALA A O 1
ATOM 2155 N N . ALA A 1 267 ? -6.499 -0.210 -21.974 1.00 92.25 267 ALA A N 1
ATOM 2156 C CA . ALA A 1 267 ? -5.224 0.469 -21.870 1.00 92.25 267 ALA A CA 1
ATOM 2157 C C . ALA A 1 267 ? -4.201 -0.456 -21.231 1.00 92.25 267 ALA A C 1
ATOM 2159 O O . ALA A 1 267 ? -4.522 -1.174 -20.290 1.00 92.25 267 ALA A O 1
ATOM 2160 N N . VAL A 1 268 ? -2.978 -0.436 -21.753 1.00 93.19 268 VAL A N 1
ATOM 2161 C CA . VAL A 1 268 ? -1.838 -1.190 -21.235 1.00 93.19 268 VAL A CA 1
ATOM 2162 C C . VAL A 1 268 ? -0.682 -0.221 -21.045 1.00 93.19 268 VAL A C 1
ATOM 2164 O O . VAL A 1 268 ? -0.246 0.421 -22.006 1.00 93.19 268 VAL A O 1
ATOM 2167 N N . ARG A 1 269 ? -0.145 -0.170 -19.828 1.00 91.56 269 ARG A N 1
ATOM 2168 C CA . ARG A 1 269 ? 1.163 0.419 -19.544 1.00 91.56 269 ARG A CA 1
ATOM 2169 C C . ARG A 1 269 ? 2.197 -0.692 -19.490 1.00 91.56 269 ARG A C 1
ATOM 2171 O O . ARG A 1 269 ? 2.018 -1.689 -18.795 1.00 91.56 269 ARG A O 1
ATOM 2178 N N . THR A 1 270 ? 3.289 -0.505 -20.216 1.00 93.31 270 THR A N 1
ATOM 2179 C CA . THR A 1 270 ? 4.501 -1.314 -20.087 1.00 93.31 270 THR A CA 1
ATOM 2180 C C . THR A 1 270 ? 5.569 -0.481 -19.414 1.00 93.31 270 THR A C 1
ATOM 2182 O O . THR A 1 270 ? 5.993 0.532 -19.972 1.00 93.31 270 THR A O 1
ATOM 2185 N N . ARG A 1 271 ? 6.000 -0.929 -18.236 1.00 91.31 271 ARG A N 1
ATOM 2186 C CA . ARG A 1 271 ? 7.080 -0.304 -17.489 1.00 91.31 271 ARG A CA 1
ATOM 2187 C C . ARG A 1 271 ? 8.388 -1.003 -17.809 1.00 91.31 271 ARG A C 1
ATOM 2189 O O . ARG A 1 271 ? 8.539 -2.200 -17.556 1.00 91.31 271 ARG A O 1
ATOM 2196 N N . TYR A 1 272 ? 9.326 -0.263 -18.384 1.00 92.81 272 TYR A N 1
ATOM 2197 C CA . TYR A 1 272 ? 10.646 -0.797 -18.716 1.00 92.81 272 TYR A CA 1
ATOM 2198 C C . TYR A 1 272 ? 11.566 -0.747 -17.501 1.00 92.81 272 TYR A C 1
ATOM 2200 O O . TYR A 1 272 ? 11.494 0.183 -16.692 1.00 92.81 272 TYR A O 1
ATOM 2208 N N . LYS A 1 273 ? 12.449 -1.742 -17.397 1.00 90.88 273 LYS A N 1
ATOM 2209 C CA . LYS A 1 273 ? 13.440 -1.857 -16.325 1.00 90.88 273 LYS A CA 1
ATOM 2210 C C . LYS A 1 273 ? 14.513 -0.769 -16.399 1.00 90.88 273 LYS A C 1
ATOM 2212 O O . LYS A 1 273 ? 14.972 -0.318 -15.356 1.00 90.88 273 LYS A O 1
ATOM 2217 N N . ASP A 1 274 ? 14.912 -0.369 -17.607 1.00 89.62 274 ASP A N 1
ATOM 2218 C CA . ASP A 1 274 ? 15.873 0.720 -17.816 1.00 89.62 274 ASP A CA 1
ATOM 2219 C C . ASP A 1 274 ? 15.277 2.034 -17.307 1.00 89.62 274 ASP A C 1
ATOM 2221 O O . ASP A 1 274 ? 14.236 2.472 -17.792 1.00 89.62 274 ASP A O 1
ATOM 2225 N N . ASP A 1 275 ? 15.927 2.658 -16.330 1.00 82.94 275 ASP A N 1
ATOM 2226 C CA . ASP A 1 275 ? 15.478 3.875 -15.661 1.00 82.94 275 ASP A CA 1
ATOM 2227 C C . ASP A 1 275 ? 15.408 5.091 -16.601 1.00 82.94 275 ASP A C 1
ATOM 2229 O O . ASP A 1 275 ? 14.633 6.012 -16.349 1.00 82.94 275 ASP A O 1
ATOM 2233 N N . LYS A 1 276 ? 16.126 5.078 -17.723 1.00 84.88 276 LYS A N 1
ATOM 2234 C CA . LYS A 1 276 ? 16.155 6.177 -18.703 1.00 84.88 276 LYS A CA 1
ATOM 2235 C C . LYS A 1 276 ? 15.084 6.067 -19.778 1.00 84.88 276 LYS A C 1
ATOM 2237 O O . LYS A 1 276 ? 14.895 7.009 -20.545 1.00 84.88 276 LYS A O 1
ATOM 2242 N N . VAL A 1 277 ? 14.414 4.923 -19.875 1.00 87.88 277 VAL A N 1
ATOM 2243 C CA . VAL A 1 277 ? 13.388 4.683 -20.892 1.00 87.88 277 VAL A CA 1
ATOM 2244 C C . VAL A 1 277 ? 12.019 5.024 -20.318 1.00 87.88 277 VAL A C 1
ATOM 2246 O O . VAL A 1 277 ? 11.607 4.460 -19.305 1.00 87.88 277 VAL A O 1
ATOM 2249 N N . GLU A 1 278 ? 11.297 5.931 -20.972 1.00 86.69 278 GLU A N 1
ATOM 2250 C CA . GLU A 1 278 ? 9.902 6.213 -20.633 1.00 86.69 278 GLU A CA 1
ATOM 2251 C C . GLU A 1 278 ? 9.013 4.981 -20.824 1.00 86.69 278 GLU A C 1
ATOM 2253 O O . GLU A 1 278 ? 9.193 4.179 -21.746 1.00 86.69 278 GLU A O 1
ATOM 2258 N N . ASP A 1 279 ? 7.999 4.864 -19.976 1.00 89.75 279 ASP A N 1
ATOM 2259 C CA . ASP A 1 279 ? 7.019 3.795 -20.080 1.00 89.75 279 ASP A CA 1
ATOM 2260 C C . ASP A 1 279 ? 6.176 3.931 -21.354 1.00 89.75 279 ASP A C 1
ATOM 2262 O O . ASP A 1 279 ? 5.892 5.023 -21.853 1.00 89.75 279 ASP A O 1
ATOM 2266 N N . SER A 1 280 ? 5.750 2.793 -21.899 1.00 90.38 280 SER A N 1
ATOM 2267 C CA . SER A 1 280 ? 4.871 2.772 -23.067 1.00 90.38 280 SER A CA 1
ATOM 2268 C C . SER A 1 280 ? 3.418 2.648 -22.637 1.00 90.38 280 SER A C 1
ATOM 2270 O O . SER A 1 280 ? 3.051 1.655 -22.015 1.00 90.38 280 SER A O 1
ATOM 2272 N N . PHE A 1 281 ? 2.579 3.588 -23.066 1.00 89.38 281 PHE A N 1
ATOM 2273 C CA . PHE A 1 281 ? 1.134 3.551 -22.860 1.00 89.38 281 PHE A CA 1
ATOM 2274 C C . PHE A 1 281 ? 0.412 3.362 -24.183 1.00 89.38 281 PHE A C 1
ATOM 2276 O O . PHE A 1 281 ? 0.484 4.215 -25.069 1.00 89.38 281 PHE A O 1
ATOM 2283 N N . ILE A 1 282 ? -0.298 2.246 -24.314 1.00 92.56 282 ILE A N 1
ATOM 2284 C CA . ILE A 1 282 ? -1.085 1.918 -25.500 1.00 92.56 282 ILE A CA 1
ATOM 2285 C C . ILE A 1 282 ? -2.544 1.811 -25.088 1.00 92.56 282 ILE A C 1
ATOM 2287 O O . ILE A 1 282 ? -2.881 1.040 -24.194 1.00 92.56 282 ILE A O 1
ATOM 2291 N N . THR A 1 283 ? -3.409 2.573 -25.750 1.00 92.12 283 THR A N 1
ATOM 2292 C CA . THR A 1 283 ? -4.841 2.615 -25.459 1.00 92.12 283 THR A CA 1
ATOM 2293 C C . THR A 1 283 ? -5.657 2.320 -26.706 1.00 92.12 283 THR A C 1
ATOM 2295 O O . THR A 1 283 ? -5.314 2.733 -27.812 1.00 92.12 283 THR A O 1
ATOM 2298 N N . TYR A 1 284 ? -6.754 1.593 -26.544 1.00 94.69 284 TYR A N 1
ATOM 2299 C CA . TYR A 1 284 ? -7.779 1.412 -27.558 1.00 94.69 284 TYR A CA 1
ATOM 2300 C C . TYR A 1 284 ? -9.002 2.238 -27.174 1.00 94.69 284 TYR A C 1
ATOM 2302 O O . TYR A 1 284 ? -9.538 2.098 -26.075 1.00 94.69 284 TYR A O 1
ATOM 2310 N N . ILE A 1 285 ? -9.447 3.093 -28.097 1.00 91.94 285 ILE A N 1
ATOM 2311 C CA . ILE A 1 285 ? -10.580 3.990 -27.872 1.00 91.94 285 ILE A CA 1
ATOM 2312 C C . ILE A 1 285 ? -11.762 3.529 -28.739 1.00 91.94 285 ILE A C 1
ATOM 2314 O O . ILE A 1 285 ? -11.702 3.681 -29.968 1.00 91.94 285 ILE A O 1
ATOM 2318 N N . PRO A 1 286 ? -12.844 2.991 -28.137 1.00 91.81 286 PRO A N 1
ATOM 2319 C CA . PRO A 1 286 ? -13.944 2.356 -28.866 1.00 91.81 286 PRO A CA 1
ATOM 2320 C C . PRO A 1 286 ? -14.649 3.276 -29.859 1.00 91.81 286 PRO A C 1
ATOM 2322 O O . PRO A 1 286 ? -14.926 2.861 -30.984 1.00 91.81 286 PRO A O 1
ATOM 2325 N N . SER A 1 287 ? -14.883 4.536 -29.479 1.00 89.50 287 SER A N 1
ATOM 2326 C CA . SER A 1 287 ? -15.577 5.525 -30.314 1.00 89.50 287 SER A CA 1
ATOM 2327 C C . SER A 1 287 ? -14.852 5.807 -31.633 1.00 89.50 287 SER A C 1
ATOM 2329 O O . SER A 1 287 ? -15.490 6.070 -32.649 1.00 89.50 287 SER A O 1
ATOM 2331 N N . MET A 1 288 ? -13.521 5.698 -31.640 1.00 91.38 288 MET A N 1
ATOM 2332 C CA . MET A 1 288 ? -12.690 5.881 -32.832 1.00 91.38 288 MET A CA 1
ATOM 2333 C C . MET A 1 288 ? -12.301 4.569 -33.508 1.00 91.38 288 MET A C 1
ATOM 2335 O O . MET A 1 288 ? -11.805 4.607 -34.633 1.00 91.38 288 MET A O 1
ATOM 2339 N N . ARG A 1 289 ? -12.470 3.429 -32.825 1.00 92.50 289 ARG A N 1
ATOM 2340 C CA . ARG A 1 289 ? -11.953 2.114 -33.238 1.00 92.50 289 ARG A CA 1
ATOM 2341 C C . ARG A 1 289 ? -10.465 2.160 -33.596 1.00 92.50 289 ARG A C 1
ATOM 2343 O O . ARG A 1 289 ? -10.033 1.601 -34.603 1.00 92.50 289 ARG A O 1
ATOM 2350 N N . ARG A 1 290 ? -9.675 2.882 -32.798 1.00 94.56 290 ARG A N 1
ATOM 2351 C CA . ARG A 1 290 ? -8.238 3.079 -33.037 1.00 94.56 290 ARG A CA 1
ATOM 2352 C C . ARG A 1 290 ? -7.421 2.833 -31.785 1.00 94.56 290 ARG A C 1
ATOM 2354 O O . ARG A 1 290 ? -7.855 3.140 -30.677 1.00 94.56 290 ARG A O 1
ATOM 2361 N N . ILE A 1 291 ? -6.210 2.343 -32.023 1.00 95.31 291 ILE A N 1
ATOM 2362 C CA . ILE A 1 291 ? -5.140 2.286 -31.037 1.00 95.31 291 ILE A CA 1
ATOM 2363 C C . ILE A 1 291 ? -4.408 3.629 -31.049 1.00 95.31 291 ILE A C 1
ATOM 2365 O O . ILE A 1 291 ? -4.109 4.168 -32.119 1.00 95.31 291 ILE A O 1
ATOM 2369 N N . ARG A 1 292 ? -4.122 4.169 -29.868 1.00 89.88 292 ARG A N 1
ATOM 2370 C CA . ARG A 1 292 ? -3.282 5.345 -29.667 1.00 89.88 292 ARG A CA 1
ATOM 2371 C C . ARG A 1 292 ? -2.144 5.007 -28.720 1.00 89.88 292 ARG A C 1
ATOM 2373 O O . ARG A 1 292 ? -2.305 4.221 -27.792 1.00 89.88 292 ARG A O 1
ATOM 2380 N N . ARG A 1 293 ? -0.997 5.632 -28.961 1.00 88.75 293 ARG A N 1
ATOM 2381 C CA . ARG A 1 293 ? 0.084 5.701 -27.986 1.00 88.75 293 ARG A CA 1
ATOM 2382 C C . ARG A 1 293 ? -0.059 7.017 -27.233 1.00 88.75 293 ARG A C 1
ATOM 2384 O O . ARG A 1 293 ? -0.154 8.059 -27.878 1.00 88.75 293 ARG A O 1
ATOM 2391 N N . LEU A 1 294 ? -0.108 6.955 -25.909 1.00 80.50 294 LEU A N 1
ATOM 2392 C CA . LEU A 1 294 ? 0.019 8.141 -25.064 1.00 80.50 294 LEU A CA 1
ATOM 2393 C C . LEU A 1 294 ? 1.511 8.376 -24.805 1.00 80.50 294 LEU A C 1
ATOM 2395 O O . LEU A 1 294 ? 2.284 7.412 -24.760 1.00 80.50 294 LEU A O 1
ATOM 2399 N N . ALA A 1 295 ? 1.930 9.639 -24.710 1.00 73.25 295 ALA A N 1
ATOM 2400 C CA . ALA A 1 295 ? 3.313 9.933 -24.349 1.00 73.25 295 ALA A CA 1
ATOM 2401 C C . ALA A 1 295 ? 3.568 9.460 -22.911 1.00 73.25 295 ALA A C 1
ATOM 2403 O O . ALA A 1 295 ? 2.649 9.466 -22.092 1.00 73.25 295 ALA A O 1
ATOM 2404 N N . GLY A 1 296 ? 4.804 9.064 -22.596 1.00 63.12 296 GLY A N 1
ATOM 2405 C CA . GLY A 1 296 ? 5.160 8.647 -21.238 1.00 63.12 296 GLY A CA 1
ATOM 2406 C C . GLY A 1 296 ? 4.924 9.752 -20.205 1.00 63.12 296 GLY A C 1
ATOM 2407 O O . GLY A 1 296 ? 4.637 9.455 -19.058 1.00 63.12 296 GLY A O 1
ATOM 2408 N N . SER A 1 297 ? 4.948 11.022 -20.616 1.00 66.69 297 SER A N 1
ATOM 2409 C CA . SER A 1 297 ? 4.637 12.177 -19.768 1.00 66.69 297 SER A CA 1
ATOM 2410 C C . SER A 1 297 ? 3.142 12.390 -19.480 1.00 66.69 297 SER A C 1
ATOM 2412 O O . SER A 1 297 ? 2.811 13.164 -18.587 1.00 66.69 297 SER A O 1
ATOM 2414 N N . ASN A 1 298 ? 2.233 11.716 -20.196 1.00 72.25 298 ASN A N 1
ATOM 2415 C CA . ASN A 1 298 ? 0.781 11.808 -19.981 1.00 72.25 298 ASN A CA 1
ATOM 2416 C C . ASN A 1 298 ? 0.276 10.889 -18.853 1.00 72.25 298 ASN A C 1
ATOM 2418 O O . ASN A 1 298 ? -0.927 10.686 -18.710 1.00 72.25 298 ASN A O 1
ATOM 2422 N N . THR A 1 299 ? 1.161 10.305 -18.043 1.00 75.56 299 THR A N 1
ATOM 2423 C CA . THR A 1 299 ? 0.760 9.422 -16.936 1.00 75.56 299 THR A CA 1
ATOM 2424 C C . THR A 1 299 ? -0.040 10.137 -15.843 1.00 75.56 299 THR A C 1
ATOM 2426 O O . THR A 1 299 ? -0.795 9.504 -15.110 1.00 75.56 299 THR A O 1
ATOM 2429 N N . GLN A 1 300 ? 0.090 11.458 -15.757 1.00 82.19 300 GLN A N 1
ATOM 2430 C CA . GLN A 1 300 ? -0.645 12.311 -14.823 1.00 82.19 300 GLN A CA 1
ATOM 2431 C C . GLN A 1 300 ? -2.029 12.722 -15.349 1.00 82.19 300 GLN A C 1
ATOM 2433 O O . GLN A 1 300 ? -2.775 13.395 -14.643 1.00 82.19 300 GLN A O 1
ATOM 2438 N N . ASP A 1 301 ? -2.388 12.346 -16.582 1.00 83.19 301 ASP A N 1
ATOM 2439 C CA . ASP A 1 301 ? -3.724 12.634 -17.093 1.00 83.19 301 ASP A CA 1
ATOM 2440 C C . ASP A 1 301 ? -4.763 11.792 -16.332 1.00 83.19 301 ASP A C 1
ATOM 2442 O O . ASP A 1 301 ? -4.533 10.597 -16.094 1.00 83.19 301 ASP A O 1
ATOM 2446 N N . PRO A 1 302 ? -5.922 12.377 -15.975 1.00 84.06 302 PRO A N 1
ATOM 2447 C CA . PRO A 1 302 ? -6.945 11.649 -15.250 1.00 84.06 302 PRO A CA 1
ATOM 2448 C C . PRO A 1 302 ? -7.483 10.465 -16.053 1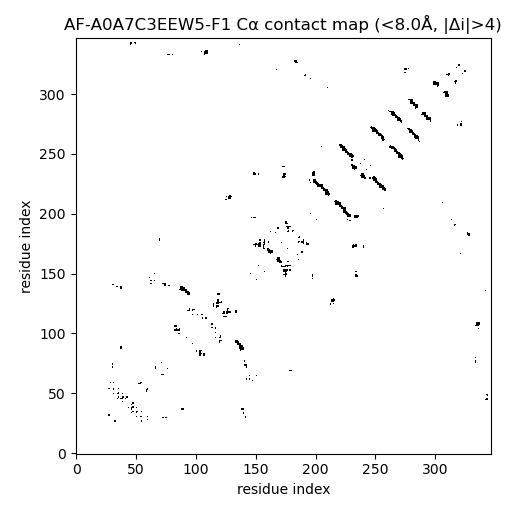.00 84.06 302 PRO A C 1
ATOM 2450 O O . PRO A 1 302 ? -7.737 10.540 -17.263 1.00 84.06 302 PRO A O 1
ATOM 2453 N N . LEU A 1 303 ? -7.697 9.353 -15.362 1.00 80.81 303 LEU A N 1
ATOM 2454 C CA . LEU A 1 303 ? -8.214 8.137 -15.946 1.00 80.81 303 LEU A CA 1
ATOM 2455 C C . LEU A 1 303 ? -9.709 8.298 -16.197 1.00 80.81 303 LEU A C 1
ATOM 2457 O O . LEU A 1 303 ? -10.503 8.272 -15.264 1.00 80.81 303 LEU A O 1
ATOM 2461 N N . VAL A 1 304 ? -10.091 8.424 -17.467 1.00 77.50 304 VAL A N 1
ATOM 2462 C CA . VAL A 1 304 ? -11.483 8.286 -17.925 1.00 77.50 304 VAL A CA 1
ATOM 2463 C C . VAL A 1 304 ? -12.483 9.122 -17.097 1.00 77.50 304 VAL A C 1
ATOM 2465 O O . VAL A 1 304 ? -13.535 8.660 -16.673 1.00 77.50 304 VAL A O 1
ATOM 2468 N N . GLY A 1 305 ? -12.151 10.389 -16.850 1.00 79.06 305 GLY A N 1
ATOM 2469 C CA . GLY A 1 305 ? -13.045 11.304 -16.129 1.00 79.06 305 GLY A CA 1
ATOM 2470 C C . GLY A 1 305 ? -13.142 11.070 -14.618 1.00 79.06 305 GLY A C 1
ATOM 2471 O O . GLY A 1 305 ? -14.001 11.677 -13.987 1.00 79.06 305 GLY A O 1
ATOM 2472 N N . SER A 1 306 ? -12.286 10.219 -14.048 1.00 85.38 306 SER A N 1
ATOM 2473 C CA . SER A 1 306 ? -12.015 10.200 -12.606 1.00 85.38 306 SER A CA 1
ATOM 2474 C C . SER A 1 306 ? -11.057 11.323 -12.205 1.00 85.38 306 SER A C 1
ATOM 2476 O O . SER A 1 306 ? -10.464 11.971 -13.064 1.00 85.38 306 SER A O 1
ATOM 2478 N N . ASP A 1 307 ? -10.857 11.492 -10.899 1.00 87.19 307 ASP A N 1
ATOM 2479 C CA . ASP A 1 307 ? -9.783 12.313 -10.325 1.00 87.19 307 ASP A CA 1
ATOM 2480 C C . ASP A 1 307 ? -8.476 11.519 -10.110 1.00 87.19 307 ASP A C 1
ATOM 2482 O O . ASP A 1 307 ? -7.518 12.039 -9.547 1.00 87.19 307 ASP A O 1
ATOM 2486 N N . VAL A 1 308 ? -8.435 10.248 -10.530 1.00 86.62 308 VAL A N 1
ATOM 2487 C CA . VAL A 1 308 ? -7.302 9.332 -10.336 1.00 86.62 308 VAL A CA 1
ATOM 2488 C C . VAL A 1 308 ? -6.472 9.286 -11.613 1.00 86.62 308 VAL A C 1
ATOM 2490 O O . VAL A 1 308 ? -7.004 9.093 -12.703 1.00 86.62 308 VAL A O 1
ATOM 2493 N N . THR A 1 309 ? -5.159 9.429 -11.503 1.00 87.38 309 THR A N 1
ATOM 2494 C CA . THR A 1 309 ? -4.219 9.374 -12.630 1.00 87.38 309 THR A CA 1
ATOM 2495 C C . THR A 1 309 ? -3.675 7.961 -12.852 1.00 87.38 309 THR A C 1
ATOM 2497 O O . THR A 1 309 ? -3.917 7.039 -12.068 1.00 87.38 309 THR A O 1
ATOM 2500 N N . TRP A 1 310 ? -2.890 7.755 -13.916 1.00 83.19 310 TRP A N 1
ATOM 2501 C CA . TRP A 1 310 ? -2.180 6.483 -14.087 1.00 83.19 310 TRP A CA 1
ATOM 2502 C C . TRP A 1 310 ? -1.113 6.252 -13.018 1.00 83.19 310 TRP A C 1
ATOM 2504 O O . TRP A 1 310 ? -0.796 5.097 -12.739 1.00 83.19 310 TRP A O 1
ATOM 2514 N N . GLU A 1 311 ? -0.570 7.307 -12.412 1.00 86.06 311 GLU A N 1
ATOM 2515 C CA . GLU A 1 311 ? 0.461 7.168 -11.380 1.00 86.06 311 GLU A CA 1
ATOM 2516 C C . GLU A 1 311 ? -0.090 6.868 -9.987 1.00 86.06 311 GLU A C 1
ATOM 2518 O O . GLU A 1 311 ? 0.653 6.364 -9.145 1.00 86.06 311 GLU A O 1
ATOM 2523 N N . ASP A 1 312 ? -1.385 7.088 -9.763 1.00 86.00 312 ASP A N 1
ATOM 2524 C CA . ASP A 1 312 ? -2.058 6.771 -8.497 1.00 86.00 312 ASP A CA 1
ATOM 2525 C C . ASP A 1 312 ? -2.386 5.278 -8.358 1.00 86.00 312 ASP A C 1
ATOM 2527 O O . ASP A 1 312 ? -2.723 4.788 -7.275 1.00 86.00 312 ASP A O 1
ATOM 2531 N N . TRP A 1 313 ? -2.263 4.508 -9.443 1.00 79.62 313 TRP A N 1
ATOM 2532 C CA . TRP A 1 313 ? -2.348 3.053 -9.371 1.00 79.62 313 TRP A CA 1
ATOM 2533 C C . TRP A 1 313 ? -1.268 2.517 -8.434 1.00 79.62 313 TRP A C 1
ATOM 2535 O O . TRP A 1 313 ? -0.172 3.063 -8.347 1.00 79.62 313 TRP A O 1
ATOM 2545 N N . LYS A 1 314 ? -1.585 1.460 -7.677 1.00 76.06 314 LYS A N 1
ATOM 2546 C CA . LYS A 1 314 ? -0.739 0.969 -6.572 1.00 76.06 314 LYS A CA 1
ATOM 2547 C C . LYS A 1 314 ? -0.517 2.009 -5.446 1.00 76.06 314 LYS A C 1
ATOM 2549 O O . LYS A 1 314 ? 0.199 1.706 -4.506 1.00 76.06 314 LYS A O 1
ATOM 2554 N N . GLY A 1 315 ? -1.131 3.194 -5.491 1.00 77.62 315 GLY A N 1
ATOM 2555 C CA . GLY A 1 315 ? -0.864 4.321 -4.587 1.00 77.62 315 GLY A CA 1
ATOM 2556 C C . GLY A 1 315 ? 0.392 5.124 -4.954 1.00 77.62 315 GLY A C 1
ATOM 2557 O O . GLY A 1 315 ? 0.511 6.278 -4.560 1.00 77.62 315 GLY A O 1
ATOM 2558 N N . PHE A 1 316 ? 1.311 4.528 -5.719 1.00 79.88 316 PHE A N 1
ATOM 2559 C CA . PHE A 1 316 ? 2.460 5.178 -6.348 1.00 79.88 316 PHE A CA 1
ATOM 2560 C C . PHE A 1 316 ? 3.029 4.234 -7.420 1.00 79.88 316 PHE A C 1
ATOM 2562 O O . PHE A 1 316 ? 3.717 3.257 -7.102 1.00 79.88 316 PHE A O 1
ATOM 2569 N N . TRP A 1 317 ? 2.739 4.516 -8.692 1.00 85.50 317 TRP A N 1
ATOM 2570 C CA . TRP A 1 317 ? 3.296 3.805 -9.853 1.00 85.50 317 TRP A CA 1
ATOM 2571 C C . TRP A 1 317 ? 4.337 4.620 -10.632 1.00 85.50 317 TRP A C 1
ATOM 2573 O O . TRP A 1 317 ? 4.882 4.153 -11.637 1.00 85.50 317 TRP A O 1
ATOM 2583 N N . SER A 1 318 ? 4.651 5.817 -10.134 1.00 83.81 318 SER A N 1
ATOM 2584 C CA . SER A 1 318 ? 5.543 6.753 -10.805 1.00 83.81 318 SER A CA 1
ATOM 2585 C C . SER A 1 318 ? 6.967 6.229 -10.897 1.00 83.81 318 SER A C 1
ATOM 2587 O O . SER A 1 318 ? 7.565 5.729 -9.938 1.00 83.81 318 SER A O 1
ATOM 2589 N N . LYS A 1 319 ? 7.548 6.380 -12.085 1.00 84.31 319 LYS A N 1
ATOM 2590 C CA . LYS A 1 319 ? 8.942 6.041 -12.322 1.00 84.31 319 LYS A CA 1
ATOM 2591 C C . LYS A 1 319 ? 9.831 7.174 -11.816 1.00 84.31 319 LYS A C 1
ATOM 2593 O O . LYS A 1 319 ? 9.963 8.207 -12.466 1.00 84.31 319 LYS A O 1
ATOM 2598 N N . MET A 1 320 ? 10.475 6.943 -10.673 1.00 84.50 320 MET A N 1
ATOM 2599 C CA . MET A 1 320 ? 11.288 7.938 -9.954 1.00 84.50 320 MET A CA 1
ATOM 2600 C C . MET A 1 320 ? 12.341 8.645 -10.821 1.00 84.50 320 MET A C 1
ATOM 2602 O O . MET A 1 320 ? 12.617 9.821 -10.618 1.00 84.50 320 MET A O 1
ATOM 2606 N N . SER A 1 321 ? 12.936 7.946 -11.789 1.00 80.69 321 SER A N 1
ATOM 2607 C CA . SER A 1 321 ? 13.945 8.510 -12.692 1.00 80.69 321 SER A CA 1
ATOM 2608 C C . SER A 1 321 ? 13.373 9.461 -13.751 1.00 80.69 321 SER A C 1
ATOM 2610 O O . SER A 1 321 ? 14.108 10.293 -14.276 1.00 80.69 321 SER A O 1
ATOM 2612 N N . ILE A 1 322 ? 12.078 9.347 -14.062 1.00 80.12 322 ILE A N 1
ATOM 2613 C CA . ILE A 1 322 ? 11.357 10.207 -15.011 1.00 80.12 322 ILE A CA 1
ATOM 2614 C C . ILE A 1 322 ? 10.688 11.376 -14.278 1.00 80.12 322 ILE A C 1
ATOM 2616 O O . ILE A 1 322 ? 10.691 12.502 -14.771 1.00 80.12 322 ILE A O 1
ATOM 2620 N N . HIS A 1 323 ? 10.170 11.124 -13.073 1.00 81.00 323 HIS A N 1
ATOM 2621 C CA . HIS A 1 323 ? 9.536 12.120 -12.210 1.00 81.00 323 HIS A CA 1
ATOM 2622 C C . HIS A 1 323 ? 10.314 12.258 -10.892 1.00 81.00 323 HIS A C 1
ATOM 2624 O O . HIS A 1 323 ? 9.872 11.745 -9.860 1.00 81.00 323 HIS A O 1
ATOM 2630 N N . PRO A 1 324 ? 11.492 12.909 -10.907 1.00 81.31 324 PRO A N 1
ATOM 2631 C CA . PRO A 1 324 ? 12.318 13.033 -9.717 1.00 81.31 324 PRO A CA 1
ATOM 2632 C C . PRO A 1 324 ? 11.630 13.905 -8.664 1.00 81.31 324 PRO A C 1
ATOM 2634 O O . PRO A 1 324 ? 11.094 14.971 -8.966 1.00 81.31 324 PRO A O 1
ATOM 2637 N N . ALA A 1 325 ? 11.702 13.463 -7.412 1.00 88.12 325 ALA A N 1
ATOM 2638 C CA . ALA A 1 325 ? 11.199 14.184 -6.253 1.00 88.12 325 ALA A CA 1
ATOM 2639 C C . ALA A 1 325 ? 12.216 14.131 -5.108 1.00 88.12 325 ALA A C 1
ATOM 2641 O O . ALA A 1 325 ? 13.063 13.236 -5.040 1.00 88.12 325 ALA A O 1
ATOM 2642 N N . THR A 1 326 ? 12.113 15.094 -4.194 1.00 90.94 326 THR A N 1
ATOM 2643 C CA . THR A 1 326 ? 12.841 15.063 -2.924 1.00 90.94 326 THR A CA 1
ATOM 2644 C C . THR A 1 326 ? 12.020 14.280 -1.911 1.00 90.94 326 THR A C 1
ATOM 2646 O O . THR A 1 326 ? 10.842 14.570 -1.715 1.00 90.94 326 THR A O 1
ATOM 2649 N N . TYR A 1 327 ? 12.648 13.307 -1.255 1.00 92.12 327 TYR A N 1
ATOM 2650 C CA . TYR A 1 327 ? 12.004 12.474 -0.245 1.00 92.12 327 TYR A CA 1
ATOM 2651 C C . TYR A 1 327 ? 12.621 12.738 1.123 1.00 92.12 327 TYR A C 1
ATOM 2653 O O . TYR A 1 327 ? 13.842 12.679 1.279 1.00 92.12 327 TYR A O 1
ATOM 2661 N N . GLU A 1 328 ? 11.771 12.987 2.113 1.00 93.31 328 GLU A N 1
ATOM 2662 C CA . GLU A 1 328 ? 12.169 13.280 3.487 1.00 93.31 328 GLU A CA 1
ATOM 2663 C C . GLU A 1 328 ? 11.504 12.295 4.452 1.00 93.31 328 GLU A C 1
ATOM 2665 O O . GLU A 1 328 ? 10.319 11.984 4.329 1.00 93.31 328 GLU A O 1
ATOM 2670 N N . LEU A 1 329 ? 12.281 11.782 5.408 1.00 92.44 329 LEU A N 1
ATOM 2671 C CA . LEU A 1 329 ? 11.770 10.934 6.477 1.00 92.44 329 LEU A CA 1
ATOM 2672 C C . LEU A 1 329 ? 11.424 11.830 7.665 1.00 92.44 329 LEU A C 1
ATOM 2674 O O . LEU A 1 329 ? 12.316 12.263 8.387 1.00 92.44 329 LEU A O 1
ATOM 2678 N N . LEU A 1 330 ? 10.132 12.091 7.856 1.00 91.19 330 LEU A N 1
ATOM 2679 C CA . LEU A 1 330 ? 9.648 12.970 8.927 1.00 91.19 330 LEU A CA 1
ATOM 2680 C C . LEU A 1 330 ? 9.702 12.308 10.313 1.00 91.19 330 LEU A C 1
ATOM 2682 O O . LEU A 1 330 ? 9.794 12.996 11.326 1.00 91.19 330 LEU A O 1
ATOM 2686 N N . GLY A 1 331 ? 9.646 10.977 10.361 1.00 89.75 331 GLY A N 1
ATOM 2687 C CA . GLY A 1 331 ? 9.719 10.200 11.593 1.00 89.75 331 GLY A CA 1
ATOM 2688 C C . GLY A 1 331 ? 8.915 8.907 11.523 1.00 89.75 331 GLY A C 1
ATOM 2689 O O . GLY A 1 331 ? 8.451 8.496 10.459 1.00 89.75 331 GLY A O 1
ATOM 2690 N N . GLU A 1 332 ? 8.744 8.284 12.684 1.00 89.25 332 GLU A N 1
ATOM 2691 C CA . GLU A 1 332 ? 7.939 7.082 12.885 1.00 89.25 332 GLU A CA 1
ATOM 2692 C C . GLU A 1 332 ? 6.804 7.401 13.862 1.00 89.25 332 GLU A C 1
ATOM 2694 O O . GLU A 1 332 ? 7.007 8.103 14.854 1.00 89.25 332 GLU A O 1
ATOM 2699 N N . ALA A 1 333 ? 5.605 6.887 13.595 1.00 88.94 333 ALA A N 1
ATOM 2700 C CA . ALA A 1 333 ? 4.453 7.054 14.471 1.00 88.94 333 ALA A CA 1
ATOM 2701 C C . ALA A 1 333 ? 3.585 5.795 14.454 1.00 88.94 333 ALA A C 1
ATOM 2703 O O . ALA A 1 333 ? 3.404 5.164 13.412 1.00 88.94 333 ALA A O 1
ATOM 2704 N N . VAL A 1 334 ? 3.002 5.455 15.604 1.00 91.31 334 VAL A N 1
ATOM 2705 C CA . VAL A 1 334 ? 1.901 4.490 15.654 1.00 91.31 334 VAL A CA 1
ATOM 2706 C C . VAL A 1 334 ? 0.658 5.167 15.104 1.00 91.31 334 VAL A C 1
ATOM 2708 O O . VAL A 1 334 ? 0.294 6.240 15.575 1.00 91.31 334 VAL A O 1
ATOM 2711 N N . VAL A 1 335 ? 0.004 4.562 14.120 1.00 91.12 335 VAL A N 1
ATOM 2712 C CA . VAL A 1 335 ? -1.202 5.134 13.514 1.00 91.12 335 VAL A CA 1
ATOM 2713 C C . VAL A 1 335 ? -2.372 4.170 13.579 1.00 91.12 335 VAL A C 1
ATOM 2715 O O . VAL A 1 335 ? -2.193 2.951 13.534 1.00 91.12 335 VAL A O 1
ATOM 2718 N N . LEU A 1 336 ? -3.581 4.724 13.649 1.00 89.31 336 LEU A N 1
ATOM 2719 C CA . LEU A 1 336 ? -4.796 3.961 13.409 1.00 89.31 336 LEU A CA 1
ATOM 2720 C C . LEU A 1 336 ? -4.992 3.848 11.897 1.00 89.31 336 LEU A C 1
ATOM 2722 O O . LEU A 1 336 ? -5.238 4.839 11.213 1.00 89.31 336 LEU A O 1
ATOM 2726 N N . CYS A 1 337 ? -4.837 2.634 11.372 1.00 85.62 337 CYS A N 1
ATOM 2727 C CA . CYS A 1 337 ? -4.996 2.361 9.950 1.00 85.62 337 CYS A CA 1
ATOM 2728 C C . CYS A 1 337 ? -6.433 1.891 9.675 1.00 85.62 337 CYS A C 1
ATOM 2730 O O . CYS A 1 337 ? -6.805 0.808 10.142 1.00 85.62 337 CYS A O 1
ATOM 2732 N N . PRO A 1 338 ? -7.253 2.670 8.947 1.00 79.25 338 PRO A N 1
ATOM 2733 C CA . PRO A 1 338 ? -8.584 2.224 8.570 1.00 79.25 338 PRO A CA 1
ATOM 2734 C C . PRO A 1 338 ? -8.487 1.054 7.585 1.00 79.25 338 PRO A C 1
ATOM 2736 O O . PRO A 1 338 ? -7.711 1.078 6.631 1.00 79.25 338 PRO A O 1
ATOM 2739 N N . SER A 1 339 ? -9.310 0.030 7.804 1.00 76.38 339 SER A N 1
ATOM 2740 C CA . SER A 1 339 ? -9.489 -1.084 6.873 1.00 76.38 339 SER A CA 1
ATOM 2741 C C . SER A 1 339 ? -10.944 -1.118 6.428 1.00 76.38 339 SER A C 1
ATOM 2743 O O . SER A 1 339 ? -11.847 -1.248 7.250 1.00 76.38 339 SER A O 1
ATOM 2745 N N . MET A 1 340 ? -11.169 -1.057 5.115 1.00 58.00 340 MET A N 1
ATOM 2746 C CA . MET A 1 340 ? -12.500 -1.137 4.493 1.00 58.00 340 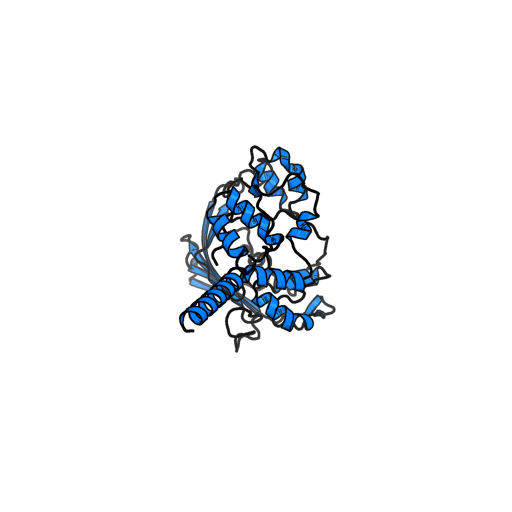MET A CA 1
ATOM 2747 C C . MET A 1 340 ? -13.136 -2.533 4.597 1.00 58.00 340 MET A C 1
ATOM 2749 O O . MET A 1 340 ? -14.241 -2.752 4.106 1.00 58.00 340 MET A O 1
ATOM 2753 N N . ASN A 1 341 ? -12.444 -3.497 5.211 1.00 53.91 341 ASN A N 1
ATOM 2754 C CA . ASN A 1 341 ? -12.936 -4.853 5.367 1.00 53.91 341 ASN A CA 1
ATOM 2755 C C . ASN A 1 341 ? -12.917 -5.258 6.850 1.00 53.91 341 ASN A C 1
ATOM 2757 O O . ASN A 1 341 ? -11.842 -5.544 7.384 1.00 53.91 341 ASN A O 1
ATOM 2761 N N . PRO A 1 342 ? -14.081 -5.329 7.526 1.00 44.03 342 PRO A N 1
ATOM 2762 C CA . PRO A 1 342 ? -14.164 -5.937 8.852 1.00 44.03 342 PRO A CA 1
ATOM 2763 C C . PRO A 1 342 ? -14.017 -7.466 8.784 1.00 44.03 342 PRO A C 1
ATOM 2765 O O . PRO A 1 342 ? -13.927 -8.123 9.816 1.00 44.03 342 PRO A O 1
ATOM 2768 N N . LYS A 1 343 ? -13.990 -8.055 7.578 1.00 51.28 343 LYS A N 1
ATOM 2769 C CA . LYS A 1 343 ? -13.885 -9.498 7.355 1.00 51.28 343 LYS A CA 1
ATOM 2770 C C . LYS A 1 343 ? -12.482 -9.846 6.843 1.00 51.28 343 LYS A C 1
ATOM 2772 O O . LYS A 1 343 ? -11.934 -9.100 6.031 1.00 51.28 343 LYS A O 1
ATOM 2777 N N . PRO A 1 344 ? -11.881 -10.972 7.267 1.00 39.25 344 PRO A N 1
ATOM 2778 C CA . PRO A 1 344 ? -10.619 -11.421 6.700 1.00 39.25 344 PRO A CA 1
ATOM 2779 C C . PRO A 1 344 ? -10.750 -11.571 5.185 1.00 39.25 344 PRO A C 1
ATOM 2781 O O . PRO A 1 344 ? -11.703 -12.170 4.679 1.00 39.25 344 PRO A O 1
ATOM 2784 N N . ILE A 1 345 ? -9.775 -11.025 4.463 1.00 38.16 345 ILE A N 1
ATOM 2785 C CA . ILE A 1 345 ? -9.668 -11.180 3.015 1.00 38.16 345 ILE A CA 1
ATOM 2786 C C . ILE A 1 345 ? -9.533 -12.684 2.732 1.00 38.16 345 ILE A C 1
ATOM 2788 O O . ILE A 1 345 ? -8.619 -13.353 3.224 1.00 38.16 345 ILE A O 1
ATOM 2792 N N . LYS A 1 346 ? -10.492 -13.247 1.991 1.00 32.41 346 LYS A N 1
ATOM 2793 C CA . LYS A 1 346 ? -10.336 -14.565 1.371 1.00 32.41 346 LYS A CA 1
ATOM 2794 C C . LYS A 1 346 ? -9.471 -14.346 0.135 1.00 32.41 346 LYS A C 1
ATOM 2796 O O . LYS A 1 346 ? -9.947 -13.742 -0.821 1.00 32.41 346 LYS A O 1
ATOM 2801 N N . TYR A 1 347 ? -8.202 -14.732 0.236 1.00 36.53 347 TYR A N 1
ATOM 2802 C CA . TYR A 1 347 ? -7.283 -14.787 -0.899 1.00 36.53 347 TYR A CA 1
ATOM 2803 C C . TYR A 1 347 ? -7.592 -15.994 -1.776 1.00 36.53 347 TYR A C 1
ATOM 2805 O O . TYR A 1 347 ? -7.924 -17.056 -1.195 1.00 36.53 347 TYR A O 1
#

Sequence (347 aa):
MKKLQIKISLLILVLLAVGLIQAAAQELPYWVKPWRDFAASQGDPAYKEWADRLCSPEAIKLGTEWAEWLGYNAVDIVAKDTKAPSIKPGLIITPENVKQYEKELRELFPYGFDWEVDRLTGTGIFANYNYTPLEMVIVPTTHQWNDRGYMEASKKYASQCRLDEKGNLQGWVAGIPFPKPKTALEIVHNYDRLTIM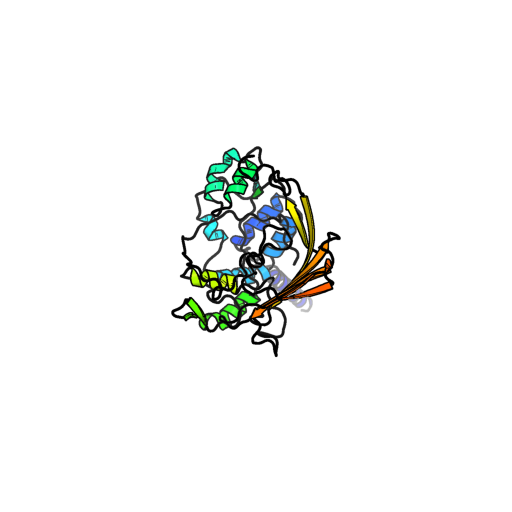GDNLNSLPLGFGYYGRDGKQEREEKIELHWQNYVGRIKVPPFPVIPGFEDIYEKGSIVALYPYDLRGFAAVRTRYKDDKVEDSFITYIPSMRRIRRLAGSNTQDPLVGSDVTWEDWKGFWSKMSIHPATYELLGEAVVLCPSMNPKPIKY

Mean predicted aligned error: 8.27 Å

Nearest PDB structures (foldseek):
  4z48-assembly2_B  TM=7.773E-01  e=2.141E-04  Desulfovibrio piger ATCC 29098
  1ndg-assembly1_B  TM=2.954E-01  e=7.002E-01  Mus musculus
  4ki5-assembly1_C  TM=2.704E-01  e=1.112E+00  Mus musculus
  5b4m-assembly2_C  TM=3.174E-01  e=3.147E+00  Mus musculus
  1cu4-assembly1_H  TM=2.811E-01  e=5.295E+00  Mus musculus

pLDDT: mean 86.01, std 13.99, range [32.41, 98.0]

Solvent-accessible surface area (backbone atoms only — not comparable to full-atom values): 19979 Å² total; per-residue (Å²): 115,72,75,59,53,54,53,53,53,50,51,51,50,49,52,52,50,53,65,63,67,61,64,66,77,72,75,68,54,79,69,46,45,57,38,45,56,47,20,68,72,68,68,42,69,45,39,38,54,41,25,55,52,52,68,29,71,65,45,46,52,52,51,48,54,50,27,66,72,71,69,56,53,60,49,64,55,54,73,70,58,70,84,41,84,83,76,43,62,77,43,73,41,32,54,90,52,36,80,82,43,46,70,39,48,60,70,23,36,53,92,93,44,52,61,58,58,26,29,38,69,62,34,72,85,53,35,59,50,70,90,56,80,67,61,47,75,38,62,62,70,71,78,85,73,76,57,69,40,37,56,56,33,18,76,73,30,20,90,55,35,46,65,49,100,86,64,49,83,38,61,74,57,31,34,41,45,42,84,80,56,88,48,36,61,37,48,50,52,28,56,67,53,57,53,64,82,51,31,51,42,76,48,71,74,43,77,45,77,42,60,47,86,73,36,47,76,76,45,64,36,28,28,33,45,39,37,40,48,30,38,37,27,51,76,58,83,56,71,44,42,36,89,96,33,84,58,35,34,34,35,43,34,42,38,29,69,31,43,83,94,47,35,63,26,31,38,38,40,40,37,47,56,53,67,89,50,73,40,47,33,43,34,37,42,57,95,74,73,42,78,44,75,51,61,54,85,52,39,75,46,53,47,90,85,45,96,48,29,59,33,49,43,93,75,56,56,66,55,56,75,78,60,74,77,92,70,76,70,92,78,86,78,80,58,61,76,89,66,101,57,90,47,64,82,84,128

Secondary structure (DSSP, 8-state):
-HHHHHHHHHHHHHHHHHHHH----PPPPTTTHHHHHHHHHH--HHHHHHHHHHTSHHHHHHHHHHHHHHT--HHHHHHH--S-TT--TT-EE-TTTGGGTHHHHHHHSPTT-THHHHHHHT-STTTT--SS-S-EE-------PPPHHHHHHHHHHGGG-EE-TT--EES--BS-S-SS--SHHHHHHHHHH--TTSSEEE-S-EEEEEE-TTS-EEEEEEEEEEEEESSB--SSSS-S--TT-TTEEEEEEEEEEESTTTTT-EEEEEEESSTTSPPEEEEEETTTTEEEEEPGGGGGSBSTTSS-BSTTGGG----TTTS----------------S-SS----